Protein AF-A0A6V7JBA0-F1 (afdb_monomer)

Radius of gyration: 22.12 Å; Cα contacts (8 Å, |Δi|>4): 193; chains: 1; bounding box: 66×44×63 Å

Nearest PDB structures (foldseek):
  8j1p-assembly1_A  TM=8.370E-01  e=2.755E-11  Saccharomyces cerevisiae
  5hps-assembly1_A  TM=7.091E-01  e=3.839E-03  Homo sapiens
  8gh9-assembly1_C  TM=2.415E-01  e=4.220E+00  Homo sapiens
  8v60-assembly1_D  TM=2.510E-01  e=5.678E+00  Homo sapiens

Mean predicted aligned error: 8.57 Å

InterPro domains:
  IPR000569 HECT domain [PS50237] (106-218)
  IPR035983 HECT, E3 ligase catalytic domain [SSF56204] (74-218)
  IPR045322 E3 ubiquitin-protein ligase HECTD1/TRIP12-like [PTHR45670] (1-218)

Sequence (218 aa):
DPLALAAGALPSWCEELARSCPFLLPFETRRLYFSCTAFGASRSIVWLQTQRDAVLERQRAPGLSPRRDDSHEFRVGRLKHERVSVPRGDKLLDWAEQVMKIHAHRKSILEVEFVGEEGTGLGPTLEFFALVAAELQRKDLGLWLCDDEEIDDVTRTCASDEHVRPAGYYVTRNSGLFPAPLPQDSEECNRAVRYFWFLGVFLAKVLQDNRLVDLPLS

Organism: NCBI:txid1563983

Solvent-accessible surface area (backbone atoms only — not comparable to full-atom values): 13442 Å² total; per-residue (Å²): 112,67,64,45,46,27,67,64,69,59,64,70,66,59,57,52,42,56,70,76,42,48,87,82,45,57,68,68,57,51,50,52,50,46,55,21,56,74,63,39,46,73,52,17,49,50,49,51,51,51,54,50,53,54,52,55,58,69,71,52,67,94,88,72,77,86,78,91,78,70,93,77,72,86,71,80,73,80,79,54,75,46,78,46,76,42,64,83,63,95,57,39,59,63,51,48,53,53,50,44,74,73,46,49,88,48,86,47,41,81,33,32,28,48,63,95,52,101,51,72,50,67,64,44,28,51,48,51,50,43,51,49,43,49,58,71,32,29,48,92,68,55,47,49,59,75,86,76,69,82,78,71,92,77,82,86,80,72,85,85,53,98,81,67,77,62,92,76,48,49,67,82,56,98,80,36,50,43,73,35,94,58,61,83,96,33,72,65,37,56,52,30,52,53,53,52,51,49,48,50,51,50,51,53,36,36,55,71,63,72,51,87,67,81,65,62,69,101

Structure (mmCIF, N/CA/C/O backbone):
data_AF-A0A6V7JBA0-F1
#
_entry.id   AF-A0A6V7JBA0-F1
#
loop_
_atom_site.group_PDB
_atom_site.id
_atom_site.type_symbol
_atom_site.label_atom_id
_atom_site.label_alt_id
_atom_site.label_comp_id
_atom_site.label_asym_id
_atom_site.label_entity_id
_atom_site.label_seq_id
_atom_site.pdbx_PDB_ins_code
_atom_site.Cartn_x
_atom_site.Cartn_y
_atom_site.Cartn_z
_atom_site.occupancy
_atom_site.B_iso_or_equiv
_atom_site.auth_seq_id
_atom_site.auth_comp_id
_atom_site.auth_asym_id
_atom_site.auth_atom_id
_atom_site.pdbx_PDB_model_num
ATOM 1 N N . ASP A 1 1 ? 14.435 -10.518 -21.236 1.00 74.44 1 ASP A N 1
ATOM 2 C CA . ASP A 1 1 ? 14.904 -9.128 -21.128 1.00 74.44 1 ASP A CA 1
ATOM 3 C C . ASP A 1 1 ? 13.903 -8.323 -20.294 1.00 74.44 1 ASP A C 1
ATOM 5 O O . ASP A 1 1 ? 12.751 -8.212 -20.705 1.00 74.44 1 ASP A O 1
ATOM 9 N N . PRO A 1 2 ? 14.285 -7.836 -19.102 1.00 76.25 2 PRO A N 1
ATOM 10 C CA . PRO A 1 2 ? 13.408 -7.041 -18.245 1.00 76.25 2 PRO A CA 1
ATOM 11 C C . PRO A 1 2 ? 13.024 -5.662 -18.804 1.00 76.25 2 PRO A C 1
ATOM 13 O O . PRO A 1 2 ? 11.977 -5.133 -18.436 1.00 76.25 2 PRO A O 1
ATOM 16 N N . LEU A 1 3 ? 13.822 -5.083 -19.708 1.00 80.62 3 LEU A N 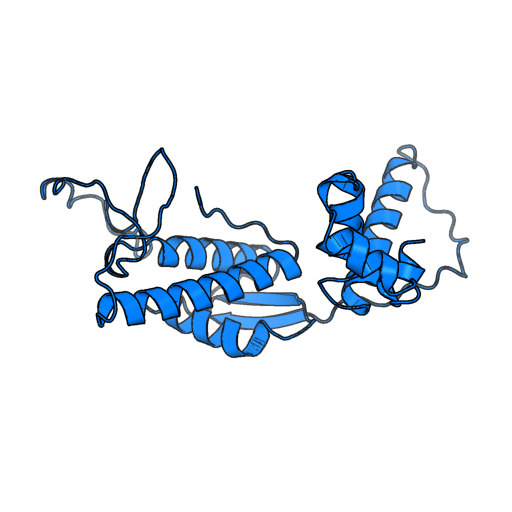1
ATOM 17 C CA . LEU A 1 3 ? 13.459 -3.825 -20.368 1.00 80.62 3 LEU A CA 1
ATOM 18 C C . LEU A 1 3 ? 12.327 -4.042 -21.373 1.00 80.62 3 LEU A C 1
ATOM 20 O O . LEU A 1 3 ? 11.367 -3.276 -21.375 1.00 80.62 3 LEU A O 1
ATOM 24 N N . ALA A 1 4 ? 12.379 -5.129 -22.149 1.00 83.94 4 ALA A N 1
ATOM 25 C CA . ALA A 1 4 ? 11.266 -5.542 -23.004 1.00 83.94 4 ALA A CA 1
ATOM 26 C C . ALA A 1 4 ? 9.973 -5.788 -22.200 1.00 83.94 4 ALA A C 1
ATOM 28 O O . ALA A 1 4 ? 8.892 -5.410 -22.648 1.00 83.94 4 ALA A O 1
ATOM 29 N N . LEU A 1 5 ? 10.082 -6.357 -20.991 1.00 82.12 5 LEU A N 1
ATOM 30 C CA . LEU A 1 5 ? 8.959 -6.498 -20.053 1.00 82.12 5 LEU A CA 1
ATOM 31 C C . LEU A 1 5 ? 8.397 -5.135 -19.620 1.00 82.12 5 LEU A C 1
ATOM 33 O O . LEU A 1 5 ? 7.199 -4.904 -19.749 1.00 82.12 5 LEU A O 1
ATOM 37 N N . ALA A 1 6 ? 9.255 -4.224 -19.150 1.00 82.88 6 ALA A N 1
ATOM 38 C CA . ALA A 1 6 ? 8.848 -2.888 -18.703 1.00 82.88 6 ALA A CA 1
ATOM 39 C C . ALA A 1 6 ? 8.270 -2.014 -19.832 1.00 82.88 6 ALA A C 1
ATOM 41 O O . ALA A 1 6 ? 7.458 -1.125 -19.574 1.00 82.88 6 ALA A O 1
ATOM 42 N N . ALA A 1 7 ? 8.678 -2.272 -21.076 1.00 84.06 7 ALA A N 1
ATOM 43 C CA . ALA A 1 7 ? 8.169 -1.615 -22.274 1.00 84.06 7 ALA A CA 1
ATOM 44 C C . ALA A 1 7 ? 6.868 -2.237 -22.817 1.00 84.06 7 ALA A C 1
ATOM 46 O O . ALA A 1 7 ? 6.321 -1.717 -23.786 1.00 84.06 7 ALA A O 1
ATOM 47 N N . GLY A 1 8 ? 6.381 -3.344 -22.241 1.00 83.19 8 GLY A N 1
ATOM 48 C CA . GLY A 1 8 ? 5.218 -4.065 -22.769 1.00 83.19 8 GLY A CA 1
ATOM 49 C C . GLY A 1 8 ? 5.461 -4.680 -24.152 1.00 83.19 8 GLY A C 1
ATOM 50 O O . GLY A 1 8 ? 4.524 -4.869 -24.916 1.00 83.19 8 GLY A O 1
ATOM 51 N N . ALA A 1 9 ? 6.718 -4.977 -24.493 1.00 87.88 9 ALA A N 1
ATOM 52 C CA . ALA A 1 9 ? 7.114 -5.492 -25.804 1.00 87.88 9 ALA A CA 1
ATOM 53 C C . ALA A 1 9 ? 6.967 -7.021 -25.932 1.00 87.88 9 ALA A C 1
ATOM 55 O O . ALA A 1 9 ? 7.349 -7.598 -26.951 1.00 87.88 9 ALA A O 1
ATOM 56 N N . LEU A 1 10 ? 6.456 -7.694 -24.896 1.00 86.81 10 LEU A N 1
ATOM 57 C CA . LEU A 1 10 ? 6.177 -9.124 -24.958 1.00 86.81 10 LEU A CA 1
ATOM 58 C C . LEU A 1 10 ? 4.852 -9.405 -25.681 1.00 86.81 10 LEU A C 1
ATOM 60 O O . LEU A 1 10 ? 3.914 -8.616 -25.577 1.00 86.81 10 LEU A O 1
ATOM 64 N N . PRO A 1 11 ? 4.733 -10.557 -26.360 1.00 90.56 11 PRO A N 1
ATOM 65 C CA . PRO A 1 11 ? 3.449 -11.025 -26.866 1.00 90.56 11 PRO A CA 1
ATOM 66 C C . PRO A 1 11 ? 2.403 -11.175 -25.748 1.00 90.56 11 PRO A C 1
ATOM 68 O O . PRO A 1 11 ? 2.731 -11.604 -24.640 1.00 90.56 11 PRO A O 1
ATOM 71 N N . SER A 1 12 ? 1.128 -10.922 -26.061 1.00 89.19 12 SER A N 1
ATOM 72 C CA . SER A 1 12 ? 0.014 -10.995 -25.097 1.00 89.19 12 SER A CA 1
ATOM 73 C C . SER A 1 12 ? -0.129 -12.361 -24.413 1.00 89.19 12 SER A C 1
ATOM 75 O O . SER A 1 12 ? -0.512 -12.430 -23.246 1.00 89.19 12 SER A O 1
ATOM 77 N N . TRP A 1 13 ? 0.254 -13.453 -25.089 1.00 92.31 13 TRP A N 1
ATOM 78 C CA . TRP A 1 13 ? 0.207 -14.798 -24.504 1.00 92.31 13 TRP A CA 1
ATOM 79 C C . TRP A 1 13 ? 1.077 -14.924 -23.245 1.00 92.31 13 TRP A C 1
ATOM 81 O O . TRP A 1 13 ? 0.779 -15.745 -22.380 1.00 92.31 13 TRP A O 1
ATOM 91 N N . CYS A 1 14 ? 2.141 -14.121 -23.103 1.00 89.94 14 CYS A N 1
ATOM 92 C CA . CYS A 1 14 ? 2.978 -14.137 -21.903 1.00 89.94 14 CYS A CA 1
ATOM 93 C C . CYS A 1 14 ? 2.201 -13.654 -20.670 1.00 89.94 14 CYS A C 1
ATOM 95 O O . CYS A 1 14 ? 2.334 -14.237 -19.593 1.00 89.94 14 CYS A O 1
ATOM 97 N N . GLU A 1 15 ? 1.375 -12.618 -20.829 1.00 89.44 15 GLU A N 1
ATOM 98 C CA . GLU A 1 15 ? 0.498 -12.115 -19.769 1.00 89.44 15 GLU A CA 1
ATOM 99 C C . GLU A 1 15 ? -0.600 -13.132 -19.440 1.00 89.44 15 GLU A C 1
ATOM 101 O O . GLU A 1 15 ? -0.846 -13.432 -18.269 1.00 89.44 15 GLU A O 1
ATOM 106 N N . GLU A 1 16 ? -1.215 -13.729 -20.463 1.00 93.12 16 GLU A N 1
ATOM 107 C CA . GLU A 1 16 ? -2.232 -14.768 -20.284 1.00 93.12 16 GLU A CA 1
ATOM 108 C C . GLU A 1 16 ? -1.686 -15.994 -19.548 1.00 93.12 16 GLU A C 1
ATOM 110 O O . GLU A 1 16 ? -2.355 -16.508 -18.649 1.00 93.12 16 GLU A O 1
ATOM 115 N N . LEU A 1 17 ? -0.466 -16.429 -19.878 1.00 92.56 17 LEU A N 1
ATOM 116 C CA . LEU A 1 17 ? 0.224 -17.524 -19.200 1.00 92.56 17 LEU A CA 1
ATOM 117 C C . LEU A 1 17 ? 0.504 -17.175 -17.734 1.00 92.56 17 LEU A C 1
ATOM 119 O O . LEU A 1 17 ? 0.208 -17.977 -16.849 1.00 92.56 17 LEU A O 1
ATOM 123 N N . ALA A 1 18 ? 1.038 -15.978 -17.468 1.00 91.75 18 ALA A N 1
ATOM 124 C CA . ALA A 1 18 ? 1.350 -15.530 -16.113 1.00 91.75 18 ALA A CA 1
ATOM 125 C C . ALA A 1 18 ? 0.097 -15.415 -15.228 1.00 91.75 18 ALA A C 1
ATOM 127 O O . ALA A 1 18 ? 0.163 -15.709 -14.033 1.00 91.75 18 ALA A O 1
ATOM 128 N N . ARG A 1 19 ? -1.042 -15.026 -15.816 1.00 91.19 19 ARG A N 1
ATOM 129 C CA . ARG A 1 19 ? -2.329 -14.891 -15.121 1.00 91.19 19 ARG A CA 1
ATOM 130 C C . ARG A 1 19 ? -3.056 -16.224 -14.938 1.00 91.19 19 ARG A C 1
ATOM 132 O O . ARG A 1 19 ? -3.594 -16.473 -13.865 1.00 91.19 19 ARG A O 1
ATOM 139 N N . SER A 1 20 ? -3.103 -17.059 -15.974 1.00 95.94 20 SER A N 1
ATOM 140 C CA . SER A 1 20 ? -3.926 -18.281 -15.990 1.00 95.94 20 SER A CA 1
ATOM 141 C C . SER A 1 20 ? -3.193 -19.485 -15.407 1.00 95.94 20 SER A C 1
ATOM 143 O O . SER A 1 20 ? -3.812 -20.351 -14.794 1.00 95.94 20 SER A O 1
ATOM 145 N N . CYS A 1 21 ? -1.869 -19.528 -15.564 1.00 94.81 21 CYS A N 1
ATOM 146 C CA . CYS A 1 21 ? -1.037 -20.654 -15.155 1.00 94.81 21 CYS A CA 1
ATOM 147 C C . CYS A 1 21 ? 0.164 -20.205 -14.298 1.00 94.81 21 CYS A C 1
ATOM 149 O O . CYS A 1 21 ? 1.303 -20.567 -14.607 1.00 94.81 21 CYS A O 1
ATOM 151 N N . PRO A 1 22 ? -0.038 -19.458 -13.191 1.00 93.25 22 PRO A N 1
ATOM 152 C CA . PRO A 1 22 ? 1.068 -18.974 -12.361 1.00 93.25 22 PRO A CA 1
ATOM 153 C C . PRO A 1 22 ? 1.904 -20.114 -11.756 1.00 93.25 22 PRO A C 1
ATOM 155 O O . PRO A 1 22 ? 3.070 -19.908 -11.437 1.00 93.25 22 PRO A O 1
ATOM 158 N N . PHE A 1 23 ? 1.336 -21.316 -11.618 1.00 94.69 23 PHE A N 1
ATOM 159 C CA . PHE A 1 23 ? 2.025 -22.510 -11.119 1.00 94.69 23 PHE A CA 1
ATOM 160 C C . PHE A 1 23 ? 3.121 -23.033 -12.063 1.00 94.69 23 PHE A C 1
ATOM 162 O O . PHE A 1 23 ? 4.019 -23.735 -11.610 1.00 94.69 23 PHE A O 1
ATOM 169 N N . LEU A 1 24 ? 3.079 -22.682 -13.354 1.00 95.94 24 LEU A N 1
ATOM 170 C CA . LEU A 1 24 ? 4.132 -23.030 -14.316 1.00 95.94 24 LEU A CA 1
ATOM 171 C C . LEU A 1 24 ? 5.366 -22.129 -14.185 1.00 95.94 24 LEU A C 1
ATOM 173 O O . LEU A 1 24 ? 6.420 -22.442 -14.734 1.00 95.94 24 LEU A O 1
ATOM 177 N N . LEU A 1 25 ? 5.238 -21.002 -13.480 1.00 94.56 25 LEU A N 1
ATOM 178 C CA . LEU A 1 25 ? 6.289 -20.008 -13.335 1.00 94.56 25 LEU A CA 1
ATOM 179 C C . LEU A 1 25 ? 6.875 -20.058 -11.916 1.00 94.56 25 LEU A C 1
ATOM 181 O O . LEU A 1 25 ? 6.139 -19.884 -10.936 1.00 94.56 25 LEU A O 1
ATOM 185 N N . PRO A 1 26 ? 8.205 -20.210 -11.773 1.00 96.12 26 PRO A N 1
ATOM 186 C CA . PRO A 1 26 ? 8.867 -20.064 -10.485 1.00 96.12 26 PRO A CA 1
ATOM 187 C C . PRO A 1 26 ? 8.509 -18.733 -9.817 1.00 96.12 26 PRO A C 1
ATOM 189 O O . PRO A 1 26 ? 8.254 -17.728 -10.488 1.00 96.12 26 PRO A O 1
ATOM 192 N N . PHE A 1 27 ? 8.523 -18.705 -8.483 1.00 93.81 27 PHE A N 1
ATOM 193 C CA . PHE A 1 27 ? 8.232 -17.491 -7.713 1.00 93.81 27 PHE A CA 1
ATOM 194 C C . PHE A 1 27 ? 9.069 -16.294 -8.178 1.00 93.81 27 PHE A C 1
ATOM 196 O O . PHE A 1 27 ? 8.530 -15.213 -8.390 1.00 93.81 27 PHE A O 1
ATOM 203 N N . GLU A 1 28 ? 10.360 -16.512 -8.428 1.00 93.94 28 GLU A N 1
ATOM 204 C CA . GLU A 1 28 ? 11.273 -15.474 -8.905 1.00 93.94 28 GLU A CA 1
ATOM 205 C C . GLU A 1 28 ? 10.848 -14.868 -10.246 1.00 93.94 28 GLU A C 1
ATOM 207 O O . GLU A 1 28 ? 10.894 -13.652 -10.424 1.00 93.94 28 GLU A O 1
ATOM 212 N N . THR A 1 29 ? 10.349 -15.693 -11.169 1.00 92.44 29 THR A N 1
ATOM 213 C CA . THR A 1 29 ? 9.829 -15.231 -12.460 1.00 92.44 29 THR A CA 1
ATOM 214 C C . THR A 1 29 ? 8.555 -14.413 -12.280 1.00 92.44 29 THR A C 1
ATOM 216 O O . THR A 1 29 ? 8.418 -13.354 -12.890 1.00 92.44 29 THR A O 1
ATOM 219 N N . ARG A 1 30 ? 7.641 -14.859 -11.409 1.00 93.06 30 ARG A N 1
ATOM 220 C CA . ARG A 1 30 ? 6.410 -14.116 -11.094 1.00 93.06 30 ARG A CA 1
ATOM 221 C C . ARG A 1 30 ? 6.711 -12.782 -10.416 1.00 93.06 30 ARG A C 1
ATOM 223 O O . ARG A 1 30 ? 6.112 -11.773 -10.775 1.00 93.06 30 ARG A O 1
ATOM 230 N N . ARG A 1 31 ? 7.674 -12.759 -9.491 1.00 91.50 31 ARG A N 1
ATOM 231 C CA . ARG A 1 31 ? 8.142 -11.543 -8.816 1.00 91.50 31 ARG A CA 1
ATOM 232 C C . ARG A 1 31 ? 8.770 -10.564 -9.805 1.00 91.50 31 ARG A C 1
ATOM 234 O O . ARG A 1 31 ? 8.398 -9.397 -9.806 1.00 91.50 31 ARG A O 1
ATOM 241 N N . LEU A 1 32 ? 9.660 -11.040 -10.680 1.00 91.25 32 LEU A N 1
ATOM 242 C CA . LEU A 1 32 ? 10.261 -10.227 -11.741 1.00 91.25 32 LEU A CA 1
ATOM 243 C C . LEU A 1 32 ? 9.192 -9.639 -12.671 1.00 91.25 32 LEU A C 1
ATOM 245 O O . LEU A 1 32 ? 9.223 -8.441 -12.951 1.00 91.25 32 LEU A O 1
ATOM 249 N N . TYR A 1 33 ? 8.246 -10.469 -13.123 1.00 91.44 33 TYR A N 1
ATOM 250 C CA . TYR A 1 33 ? 7.133 -10.031 -13.964 1.00 91.44 33 TYR A CA 1
ATOM 251 C C . TYR A 1 33 ? 6.328 -8.928 -13.272 1.00 91.44 33 TYR A C 1
ATOM 253 O O . TYR A 1 33 ? 6.161 -7.853 -13.840 1.00 91.44 33 TYR A O 1
ATOM 261 N N . PHE A 1 34 ? 5.917 -9.154 -12.021 1.00 90.88 34 PHE A N 1
ATOM 262 C CA . PHE A 1 34 ? 5.181 -8.182 -11.214 1.00 90.88 34 PHE A CA 1
ATOM 263 C C . PHE A 1 34 ? 5.937 -6.851 -11.070 1.00 90.88 34 PHE A C 1
ATOM 265 O O . PHE A 1 34 ? 5.375 -5.796 -11.353 1.00 90.88 34 PHE A O 1
ATOM 272 N N . SER A 1 35 ? 7.227 -6.873 -10.718 1.00 91.25 35 SER A N 1
ATOM 273 C CA . SER A 1 35 ? 8.042 -5.652 -10.597 1.00 91.25 35 SER A CA 1
ATOM 274 C C . SER A 1 35 ? 8.193 -4.888 -11.922 1.00 91.25 35 SER A C 1
ATOM 276 O O . SER A 1 35 ? 8.291 -3.656 -11.926 1.00 91.25 35 SER A O 1
ATOM 278 N N . CYS A 1 36 ? 8.186 -5.592 -13.058 1.00 90.62 36 CYS A N 1
ATOM 279 C CA . CYS A 1 36 ? 8.335 -4.978 -14.377 1.00 90.62 36 CYS A CA 1
ATOM 280 C C . CYS A 1 36 ? 7.022 -4.452 -14.977 1.00 90.62 36 CYS A C 1
ATOM 282 O O . CYS A 1 36 ? 7.085 -3.635 -15.888 1.00 90.62 36 CYS A O 1
ATOM 284 N N . THR A 1 37 ? 5.853 -4.884 -14.495 1.00 89.62 37 THR A N 1
ATOM 285 C CA . THR A 1 37 ? 4.563 -4.538 -15.127 1.00 89.62 37 THR A CA 1
ATOM 286 C C . THR A 1 37 ? 3.579 -3.833 -14.191 1.00 89.62 37 THR A C 1
ATOM 288 O O . THR A 1 37 ? 2.836 -2.960 -14.637 1.00 89.62 37 THR A O 1
ATOM 291 N N . ALA A 1 38 ? 3.594 -4.112 -12.882 1.00 89.62 38 ALA A N 1
ATOM 292 C CA . ALA A 1 38 ? 2.546 -3.652 -11.964 1.00 89.62 38 ALA A CA 1
ATOM 293 C C . ALA A 1 38 ? 2.585 -2.141 -11.666 1.00 89.62 38 ALA A C 1
ATOM 295 O O . ALA A 1 38 ? 1.558 -1.516 -11.388 1.00 89.62 38 ALA A O 1
ATOM 296 N N . PHE A 1 39 ? 3.768 -1.521 -11.705 1.00 89.88 39 PHE A N 1
ATOM 297 C CA . PHE A 1 39 ? 3.958 -0.162 -11.182 1.00 89.88 39 PHE A CA 1
ATOM 298 C C . PHE A 1 39 ? 4.164 0.917 -12.249 1.00 89.88 39 PHE A C 1
ATOM 300 O O . PHE A 1 39 ? 4.194 2.103 -11.906 1.00 89.88 39 PHE A O 1
ATOM 307 N N . GLY A 1 40 ? 4.182 0.537 -13.528 1.00 88.50 40 GLY A N 1
ATOM 308 C CA . GLY A 1 40 ? 4.391 1.420 -14.676 1.00 88.50 40 GLY A CA 1
ATOM 309 C C . GLY A 1 40 ? 5.865 1.578 -15.063 1.00 88.50 40 GLY A C 1
ATOM 310 O O . GLY A 1 40 ? 6.759 1.452 -14.226 1.00 88.50 40 GLY A O 1
ATOM 311 N N . ALA A 1 41 ? 6.104 1.909 -16.336 1.00 87.88 41 ALA A N 1
ATOM 312 C CA . ALA A 1 41 ? 7.425 1.857 -16.969 1.00 87.88 41 ALA A CA 1
ATOM 313 C C . ALA A 1 41 ? 8.523 2.609 -16.198 1.00 87.88 41 ALA A C 1
ATOM 315 O O . ALA A 1 41 ? 9.590 2.051 -15.958 1.00 87.88 41 ALA A O 1
ATOM 316 N N . SER A 1 42 ? 8.269 3.842 -15.740 1.00 88.62 42 SER A N 1
ATOM 317 C CA . SER A 1 42 ? 9.272 4.629 -15.003 1.00 88.62 42 SER A CA 1
ATOM 318 C C . SER A 1 42 ? 9.748 3.929 -13.728 1.00 88.62 42 SER A C 1
ATOM 320 O O . SER A 1 42 ? 10.943 3.909 -13.449 1.00 88.62 42 SER A O 1
ATOM 322 N N . ARG A 1 43 ? 8.830 3.322 -12.964 1.00 90.81 43 ARG A N 1
ATOM 323 C CA . ARG A 1 43 ? 9.181 2.594 -11.738 1.00 90.81 43 ARG A CA 1
ATOM 324 C C . ARG A 1 43 ? 9.914 1.302 -12.042 1.00 90.81 43 ARG A C 1
ATOM 326 O O . ARG A 1 43 ? 10.901 1.006 -11.380 1.00 90.81 43 ARG A O 1
ATOM 333 N N . SER A 1 44 ? 9.464 0.569 -13.052 1.00 90.56 44 SER A N 1
ATOM 334 C CA . SER A 1 44 ? 10.113 -0.665 -13.483 1.00 90.56 44 SER A CA 1
ATOM 335 C C . SER A 1 44 ? 11.542 -0.410 -13.956 1.00 90.56 44 SER A C 1
ATOM 337 O O . SER A 1 44 ? 12.446 -1.148 -13.578 1.00 90.56 44 SER A O 1
ATOM 339 N N . ILE A 1 45 ? 11.788 0.689 -14.673 1.00 89.56 45 ILE A N 1
ATOM 340 C CA . ILE A 1 45 ? 13.144 1.081 -15.070 1.00 89.56 45 ILE A CA 1
ATOM 341 C C . ILE A 1 45 ? 14.010 1.423 -13.849 1.00 89.56 45 ILE A C 1
ATOM 343 O O . ILE A 1 45 ? 15.117 0.902 -13.736 1.00 89.56 45 ILE A O 1
ATOM 347 N N . VAL A 1 46 ? 13.520 2.248 -12.915 1.00 90.19 46 VAL A N 1
ATOM 348 C CA . VAL A 1 46 ? 14.275 2.590 -11.691 1.00 90.19 46 VAL A CA 1
ATOM 349 C C . VAL A 1 46 ? 14.571 1.344 -10.849 1.00 90.19 46 VAL A C 1
ATOM 351 O O . VAL A 1 46 ? 15.667 1.201 -10.302 1.00 90.19 46 VAL A O 1
ATOM 354 N N . TRP A 1 47 ? 13.623 0.410 -10.769 1.00 89.56 47 TRP A N 1
ATOM 355 C CA . TRP A 1 47 ? 13.819 -0.869 -10.093 1.00 89.56 47 TRP A CA 1
ATOM 356 C C . TRP A 1 47 ? 14.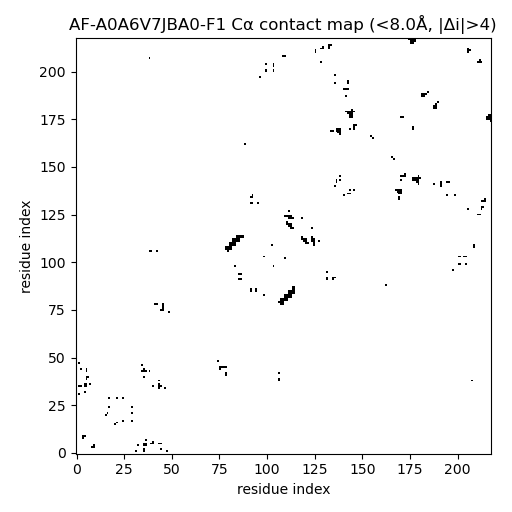925 -1.697 -10.762 1.00 89.56 47 TRP A C 1
ATOM 358 O O . TRP A 1 47 ? 15.828 -2.173 -10.074 1.00 89.56 47 TRP A O 1
ATOM 368 N N . LEU A 1 48 ? 14.922 -1.799 -12.096 1.00 88.75 48 LEU A N 1
ATOM 369 C CA . LEU A 1 48 ? 15.959 -2.507 -12.857 1.00 88.75 48 LEU A CA 1
ATOM 370 C C . LEU A 1 48 ? 17.345 -1.884 -12.699 1.00 88.75 48 LEU A C 1
ATOM 372 O O . LEU A 1 48 ? 18.321 -2.611 -12.521 1.00 88.75 48 LEU A O 1
ATOM 376 N N . GLN A 1 49 ? 17.430 -0.553 -12.715 1.00 87.69 49 GLN A N 1
ATOM 377 C CA . GLN A 1 49 ? 18.675 0.163 -12.437 1.00 87.69 49 GLN A CA 1
ATOM 378 C C . GLN A 1 49 ? 19.191 -0.151 -11.034 1.00 87.69 49 GLN A C 1
ATOM 380 O O . GLN A 1 49 ? 20.356 -0.484 -10.871 1.00 87.69 49 GLN A O 1
ATOM 385 N N . THR A 1 50 ? 18.308 -0.130 -10.033 1.00 88.31 50 THR A N 1
ATOM 386 C CA . THR A 1 50 ? 18.671 -0.419 -8.638 1.00 88.31 50 THR A CA 1
ATOM 387 C C . THR A 1 50 ? 19.168 -1.858 -8.466 1.00 88.31 50 THR A C 1
ATOM 389 O O . THR A 1 50 ? 20.141 -2.098 -7.754 1.00 88.31 50 THR A O 1
ATOM 392 N N . GLN A 1 51 ? 18.535 -2.829 -9.135 1.00 86.81 51 GLN A N 1
ATOM 393 C CA . GLN A 1 51 ? 18.990 -4.224 -9.136 1.00 86.81 51 GLN A CA 1
ATOM 394 C C . GLN A 1 51 ? 20.371 -4.370 -9.787 1.00 86.81 51 GLN A C 1
ATOM 396 O O . GLN A 1 51 ? 21.235 -5.054 -9.240 1.00 86.81 51 GLN A O 1
ATOM 401 N N . ARG A 1 52 ? 20.601 -3.707 -10.927 1.00 85.19 52 ARG A N 1
ATOM 402 C CA . ARG A 1 52 ? 21.899 -3.706 -11.615 1.00 85.19 52 ARG A CA 1
ATOM 403 C C . ARG A 1 52 ? 22.994 -3.073 -10.755 1.00 85.19 52 ARG A C 1
ATOM 405 O O . ARG A 1 52 ? 24.038 -3.697 -10.583 1.00 85.19 52 ARG A O 1
ATOM 412 N N . ASP A 1 53 ? 22.731 -1.901 -10.178 1.00 85.50 53 ASP A N 1
ATOM 413 C CA . ASP A 1 53 ? 23.651 -1.203 -9.271 1.00 85.50 53 ASP A CA 1
ATOM 414 C C . ASP A 1 53 ? 24.043 -2.122 -8.096 1.00 85.50 53 ASP A C 1
ATOM 416 O O . ASP A 1 53 ? 25.224 -2.274 -7.786 1.00 85.50 53 ASP A O 1
ATOM 420 N N . ALA A 1 54 ? 23.076 -2.831 -7.500 1.00 86.19 54 ALA A N 1
ATOM 421 C CA . ALA A 1 54 ? 23.332 -3.773 -6.409 1.00 86.19 54 ALA A CA 1
ATOM 422 C C . ALA A 1 54 ? 24.190 -4.984 -6.824 1.00 86.19 54 ALA A C 1
ATOM 424 O O . ALA A 1 54 ? 25.004 -5.463 -6.032 1.00 8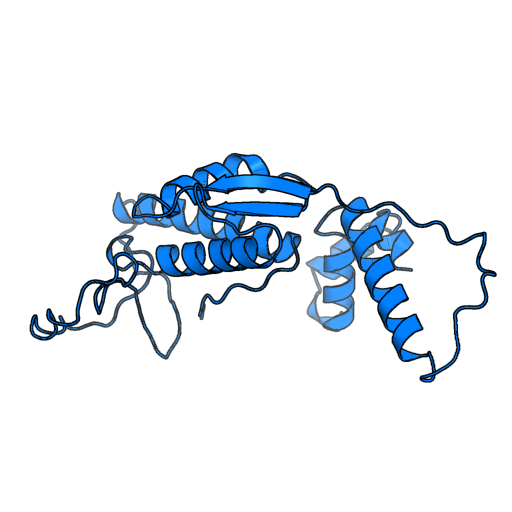6.19 54 ALA A O 1
ATOM 425 N N . VAL A 1 55 ? 24.026 -5.500 -8.047 1.00 86.00 55 VAL A N 1
ATOM 426 C CA . VAL A 1 55 ? 24.861 -6.594 -8.577 1.00 86.00 55 VAL A CA 1
ATOM 427 C C . VAL A 1 55 ? 26.290 -6.115 -8.829 1.00 86.00 55 VAL A C 1
ATOM 429 O O . VAL A 1 55 ? 27.232 -6.807 -8.444 1.00 86.00 55 VAL A O 1
ATOM 432 N N . LEU A 1 56 ? 26.453 -4.929 -9.420 1.00 83.75 56 LEU A N 1
ATOM 433 C CA . LEU A 1 56 ? 27.766 -4.336 -9.681 1.00 83.75 56 LEU A CA 1
ATOM 434 C C . LEU A 1 56 ? 28.527 -4.059 -8.381 1.00 83.75 56 LEU A C 1
ATOM 436 O O . LEU A 1 56 ? 29.708 -4.382 -8.296 1.00 83.75 56 LEU A O 1
ATOM 440 N N . GLU A 1 57 ? 27.859 -3.530 -7.352 1.00 81.62 57 GLU A N 1
ATOM 441 C CA . GLU A 1 57 ? 28.475 -3.329 -6.034 1.00 81.62 57 GLU A CA 1
ATOM 442 C C . GLU A 1 57 ? 28.925 -4.652 -5.397 1.00 81.62 57 GLU A C 1
ATOM 444 O O . GLU A 1 57 ? 30.024 -4.731 -4.858 1.00 81.62 57 GLU A O 1
ATOM 449 N N . ARG A 1 58 ? 28.136 -5.731 -5.513 1.00 80.44 58 ARG A N 1
ATOM 450 C CA . ARG A 1 58 ? 28.519 -7.059 -4.989 1.00 80.44 58 ARG A CA 1
ATOM 451 C C . ARG A 1 58 ? 29.706 -7.690 -5.716 1.00 80.44 58 ARG A C 1
ATOM 453 O O . ARG A 1 58 ? 30.400 -8.516 -5.132 1.00 80.44 58 ARG A O 1
ATOM 460 N N . GLN A 1 59 ? 29.911 -7.352 -6.986 1.00 75.94 59 GLN A N 1
ATOM 461 C CA . GLN A 1 59 ? 31.030 -7.851 -7.789 1.00 75.94 59 GLN A CA 1
ATOM 462 C C . GLN A 1 59 ? 32.321 -7.048 -7.572 1.00 75.94 59 GLN A C 1
ATOM 464 O O . GLN A 1 59 ? 33.389 -7.481 -8.008 1.00 75.94 59 GLN A O 1
ATOM 469 N N . ARG A 1 60 ? 32.257 -5.896 -6.891 1.00 71.00 60 ARG A N 1
ATOM 470 C CA . ARG A 1 60 ? 33.445 -5.108 -6.555 1.00 71.00 60 ARG A CA 1
ATOM 471 C C . ARG A 1 60 ? 34.175 -5.708 -5.354 1.00 71.00 60 ARG A C 1
ATOM 473 O O . ARG A 1 60 ? 33.594 -5.948 -4.301 1.00 71.00 60 ARG A O 1
ATOM 480 N N . ALA A 1 61 ? 35.486 -5.891 -5.502 1.00 60.91 61 ALA A N 1
ATOM 481 C CA . ALA A 1 61 ? 36.374 -6.146 -4.375 1.00 60.91 61 ALA A CA 1
ATOM 482 C C . ALA A 1 61 ? 36.527 -4.863 -3.525 1.00 60.91 61 ALA A C 1
ATOM 484 O O . ALA A 1 61 ? 36.607 -3.769 -4.098 1.00 60.91 61 ALA A O 1
ATOM 485 N N . PRO A 1 62 ? 36.612 -4.958 -2.185 1.00 60.59 62 PRO A N 1
ATOM 486 C CA . PRO A 1 62 ? 36.818 -3.784 -1.343 1.00 60.59 62 PRO A CA 1
ATOM 487 C C . PRO A 1 62 ? 38.166 -3.122 -1.681 1.00 60.59 62 PRO A C 1
ATOM 489 O O . PRO A 1 62 ? 39.202 -3.778 -1.622 1.00 60.59 62 PRO A O 1
ATOM 492 N N . GLY A 1 63 ? 38.163 -1.827 -2.022 1.00 62.12 63 GLY A N 1
ATOM 493 C CA . GLY A 1 63 ? 39.387 -1.015 -2.150 1.00 62.12 63 GLY A CA 1
ATOM 494 C C . GLY A 1 63 ? 39.766 -0.514 -3.551 1.00 62.12 63 GLY A C 1
ATOM 495 O O . GLY A 1 63 ? 40.758 0.200 -3.674 1.00 62.12 63 GLY A O 1
ATOM 496 N N . LEU A 1 64 ? 38.999 -0.815 -4.603 1.00 61.62 64 LEU A N 1
ATOM 497 C CA . LEU A 1 64 ? 39.223 -0.238 -5.939 1.00 61.62 64 LEU A CA 1
ATOM 498 C C . LEU A 1 64 ? 38.304 0.972 -6.166 1.00 61.62 64 LEU A C 1
ATOM 500 O O . LEU A 1 64 ? 37.081 0.841 -6.165 1.00 61.62 64 LEU A O 1
ATOM 504 N N . SER A 1 65 ? 38.893 2.159 -6.349 1.00 56.19 65 SER A N 1
ATOM 505 C CA . SER A 1 65 ? 38.152 3.386 -6.669 1.00 56.19 65 SER A CA 1
ATOM 506 C C . SER A 1 65 ? 37.583 3.342 -8.097 1.00 56.19 65 SER A C 1
ATOM 508 O O . SER A 1 65 ? 38.156 2.675 -8.967 1.00 56.19 65 SER A O 1
ATOM 510 N N . PRO A 1 66 ? 36.462 4.035 -8.380 1.00 58.84 66 PRO A N 1
ATOM 511 C CA . PRO A 1 66 ? 35.792 3.914 -9.668 1.00 58.84 66 PRO A CA 1
ATOM 512 C C . PRO A 1 66 ? 36.671 4.507 -10.773 1.00 58.84 66 PRO A C 1
ATOM 514 O O . PRO A 1 66 ? 36.919 5.716 -10.799 1.00 58.84 66 PRO A O 1
ATOM 517 N N . ARG A 1 67 ? 37.129 3.672 -11.714 1.00 52.94 67 ARG A N 1
ATOM 518 C CA . ARG A 1 67 ? 37.627 4.177 -12.997 1.00 52.94 67 ARG A CA 1
ATOM 519 C C . ARG A 1 67 ? 36.438 4.752 -13.762 1.00 52.94 67 ARG A C 1
ATOM 521 O O . ARG A 1 67 ? 35.402 4.119 -13.912 1.00 52.94 67 ARG A O 1
ATOM 528 N N . ARG A 1 68 ? 36.603 6.007 -14.159 1.00 53.38 68 ARG A N 1
ATOM 529 C CA . ARG A 1 68 ? 35.587 6.961 -14.609 1.00 53.38 68 ARG A CA 1
ATOM 530 C C . ARG A 1 68 ? 35.161 6.747 -16.071 1.00 53.38 68 ARG A C 1
ATOM 532 O O . ARG A 1 68 ? 34.977 7.730 -16.777 1.00 53.38 68 ARG A O 1
ATOM 539 N N . ASP A 1 69 ? 35.064 5.498 -16.525 1.00 47.69 69 ASP A N 1
ATOM 540 C CA . ASP A 1 69 ? 34.970 5.174 -17.956 1.00 47.69 69 ASP A CA 1
ATOM 541 C C . ASP A 1 69 ? 33.765 4.287 -18.306 1.00 47.69 69 ASP A C 1
ATOM 543 O O . ASP A 1 69 ? 33.905 3.220 -18.886 1.00 47.69 69 ASP A O 1
ATOM 547 N N . ASP A 1 70 ? 32.568 4.743 -17.933 1.00 52.81 70 ASP A N 1
ATOM 548 C CA . ASP A 1 70 ? 31.302 4.266 -18.511 1.00 52.81 70 ASP A CA 1
ATOM 549 C C . ASP A 1 70 ? 30.478 5.496 -18.928 1.00 52.81 70 ASP A C 1
ATOM 551 O O . ASP A 1 70 ? 29.454 5.862 -18.352 1.00 52.81 70 ASP A O 1
ATOM 555 N N . SER A 1 71 ? 30.997 6.221 -19.921 1.00 49.38 71 SER A N 1
ATOM 556 C CA . SER A 1 71 ? 30.421 7.467 -20.449 1.00 49.38 71 SER A CA 1
ATOM 557 C C . SER A 1 71 ? 29.143 7.265 -21.285 1.00 49.38 71 SER A C 1
ATOM 559 O O . SER A 1 71 ? 28.570 8.237 -21.777 1.00 49.38 71 SER A O 1
ATOM 561 N N . HIS A 1 72 ? 28.650 6.025 -21.401 1.00 48.72 72 HIS A N 1
ATOM 562 C CA . HIS A 1 72 ? 27.492 5.653 -22.222 1.00 48.72 72 HIS A CA 1
ATOM 563 C C . HIS A 1 72 ? 26.373 4.921 -21.464 1.00 48.72 72 HIS A C 1
ATOM 565 O O . HIS A 1 72 ? 25.481 4.351 -22.094 1.00 48.72 72 HIS A O 1
ATOM 571 N N . GLU A 1 73 ? 26.360 4.930 -20.128 1.00 55.97 73 GLU A N 1
ATOM 572 C CA . GLU A 1 73 ? 25.262 4.291 -19.401 1.00 55.97 73 GLU A CA 1
ATOM 573 C C . GLU A 1 73 ? 24.033 5.213 -19.333 1.00 55.97 73 GLU A C 1
ATOM 575 O O . GLU A 1 73 ? 23.982 6.192 -18.585 1.00 55.97 73 GLU A O 1
ATOM 580 N N . PHE A 1 74 ? 23.018 4.910 -20.149 1.00 56.47 74 PHE A N 1
ATOM 581 C CA . PHE A 1 74 ? 21.747 5.631 -20.144 1.00 56.47 74 PHE A CA 1
ATOM 582 C C . PHE A 1 74 ? 21.008 5.406 -18.818 1.00 56.47 74 PHE A C 1
ATOM 584 O O . PHE A 1 74 ? 20.305 4.412 -18.618 1.00 56.47 74 PHE A O 1
ATOM 591 N N . ARG A 1 75 ? 21.157 6.357 -17.892 1.00 65.31 75 ARG A N 1
ATOM 592 C CA . ARG A 1 75 ? 20.430 6.374 -16.624 1.00 65.31 75 ARG A CA 1
ATOM 593 C C . ARG A 1 75 ? 19.155 7.200 -16.767 1.00 65.31 75 ARG A C 1
ATOM 595 O O . ARG A 1 75 ? 19.184 8.426 -16.726 1.00 65.31 75 ARG A O 1
ATOM 602 N N . VAL A 1 76 ? 18.015 6.525 -16.887 1.00 67.12 76 VAL A N 1
ATOM 603 C CA . VAL A 1 76 ? 16.705 7.130 -16.604 1.00 67.12 76 VAL A CA 1
ATOM 604 C C . VAL A 1 76 ? 16.744 7.762 -15.209 1.00 67.12 76 VAL A C 1
ATOM 606 O O . VAL A 1 76 ? 17.302 7.173 -14.285 1.00 67.12 76 VAL A O 1
ATOM 609 N N . GLY A 1 77 ? 16.245 8.996 -15.096 1.00 77.31 77 GLY A N 1
ATOM 610 C CA . GLY A 1 77 ? 16.347 9.818 -13.889 1.00 77.31 77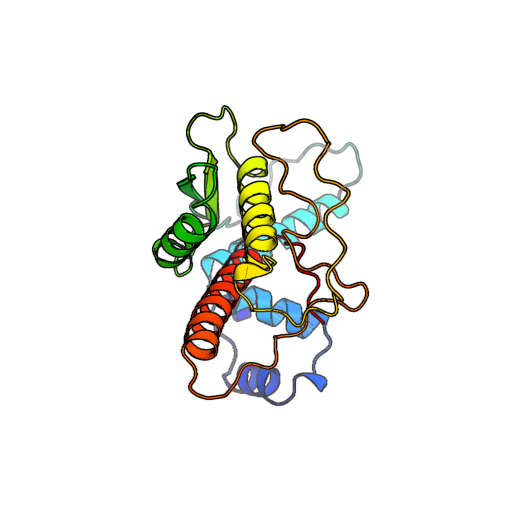 GLY A CA 1
ATOM 611 C C . GLY A 1 77 ? 15.661 9.224 -12.652 1.00 77.31 77 GLY A C 1
ATOM 612 O O . GLY A 1 77 ? 15.068 8.149 -12.679 1.00 77.31 77 GLY A O 1
ATOM 613 N N . ARG A 1 78 ? 15.729 9.952 -11.534 1.00 84.12 78 ARG A N 1
ATOM 614 C CA . ARG A 1 78 ? 15.088 9.539 -10.277 1.00 84.12 78 ARG A CA 1
ATOM 615 C C . ARG A 1 78 ? 13.568 9.692 -10.350 1.00 84.12 78 ARG A C 1
ATOM 617 O O . ARG A 1 78 ? 13.052 10.555 -11.057 1.00 84.12 78 ARG A O 1
ATOM 624 N N . LEU A 1 79 ? 12.859 8.891 -9.555 1.00 90.19 79 LEU A N 1
ATOM 625 C CA . LEU A 1 79 ? 11.424 9.072 -9.353 1.00 90.19 79 LEU A CA 1
ATOM 626 C C . LEU A 1 79 ? 11.153 10.418 -8.669 1.00 90.19 79 LEU A C 1
ATOM 628 O O . LEU A 1 79 ? 11.882 10.836 -7.765 1.00 90.19 79 LEU A O 1
ATOM 632 N N . LYS A 1 80 ? 10.086 11.093 -9.105 1.00 92.25 80 LYS A N 1
ATOM 633 C CA . LYS A 1 80 ? 9.586 12.300 -8.444 1.00 92.25 80 LYS A CA 1
ATOM 634 C C . LYS A 1 80 ? 9.090 11.927 -7.048 1.00 92.25 80 LYS A C 1
ATOM 636 O O . LYS A 1 80 ? 8.316 10.980 -6.911 1.00 92.25 80 LYS A O 1
ATOM 641 N N . HIS A 1 81 ? 9.499 12.701 -6.053 1.00 93.12 81 HIS A N 1
ATOM 642 C CA . HIS A 1 81 ? 8.967 12.613 -4.699 1.00 93.12 81 HIS A CA 1
ATOM 643 C C . HIS A 1 81 ? 7.864 13.661 -4.539 1.00 93.12 81 HIS A C 1
ATOM 645 O O . HIS A 1 81 ? 7.967 14.772 -5.069 1.00 93.12 81 HIS A O 1
ATOM 651 N N . GLU A 1 82 ? 6.781 13.290 -3.871 1.00 94.62 82 GLU A N 1
ATOM 652 C CA . GLU A 1 82 ? 5.695 14.192 -3.511 1.00 94.62 82 GLU A CA 1
ATOM 653 C C . GLU A 1 82 ? 5.550 14.212 -2.005 1.00 94.62 82 GLU A C 1
ATOM 655 O O . GLU A 1 82 ? 5.260 13.188 -1.389 1.00 94.62 82 GLU A O 1
ATOM 660 N N . ARG A 1 83 ? 5.771 15.397 -1.444 1.00 94.62 83 ARG A N 1
ATOM 661 C CA . ARG A 1 83 ? 5.772 15.619 -0.010 1.00 94.62 83 ARG A CA 1
ATOM 662 C C . ARG A 1 83 ? 4.403 16.084 0.458 1.00 94.62 83 ARG A C 1
ATOM 664 O O . ARG A 1 83 ? 3.795 16.942 -0.185 1.00 94.62 83 ARG A O 1
ATOM 671 N N . VAL A 1 84 ? 3.938 15.512 1.561 1.00 95.12 84 VAL A N 1
ATOM 672 C CA . VAL A 1 84 ? 2.661 15.843 2.193 1.00 95.12 84 VAL A CA 1
ATOM 673 C C . VAL A 1 84 ? 2.865 15.990 3.691 1.00 95.12 84 VAL A C 1
ATOM 675 O O . VAL A 1 84 ? 3.523 15.157 4.311 1.00 95.12 84 VAL A O 1
ATOM 678 N N . SER A 1 85 ? 2.265 17.032 4.261 1.00 94.81 85 SER A N 1
ATOM 679 C CA . SER A 1 85 ? 2.272 17.269 5.699 1.00 94.81 85 SER A CA 1
ATOM 680 C C . SER A 1 85 ? 1.003 16.721 6.341 1.00 94.81 85 SER A C 1
ATOM 682 O O . SER A 1 85 ? -0.102 17.015 5.879 1.00 94.81 85 SER A O 1
ATOM 684 N N . VAL A 1 86 ? 1.164 15.906 7.381 1.00 95.31 86 VAL A N 1
ATOM 685 C CA . VAL A 1 86 ? 0.073 15.231 8.093 1.00 95.31 86 VAL A CA 1
ATOM 686 C C . VAL A 1 86 ? 0.162 15.576 9.582 1.00 95.31 86 VAL A C 1
ATOM 688 O O . VAL A 1 86 ? 1.238 15.461 10.167 1.00 95.31 86 VAL A O 1
ATOM 691 N N . PRO A 1 87 ? -0.923 16.022 10.234 1.00 93.94 87 PRO A N 1
ATOM 692 C CA . PRO A 1 87 ? -0.910 16.229 11.677 1.00 93.94 87 PRO A CA 1
ATOM 693 C C . PRO A 1 87 ? -0.981 14.891 12.424 1.00 93.94 87 PRO A C 1
ATOM 695 O O . PRO A 1 87 ? -1.615 13.940 11.962 1.00 93.94 87 PRO A O 1
ATOM 698 N N . ARG A 1 88 ? -0.373 14.832 13.614 1.00 89.56 88 ARG A N 1
ATOM 699 C CA . ARG A 1 88 ? -0.605 13.731 14.560 1.00 89.56 88 ARG A CA 1
ATOM 700 C C . ARG A 1 88 ? -1.969 13.859 15.242 1.00 89.56 88 ARG A C 1
ATOM 702 O O . ARG A 1 88 ? -2.618 14.904 15.189 1.00 89.56 88 ARG A O 1
ATOM 709 N N . GLY A 1 89 ? -2.378 12.781 15.907 1.00 88.38 89 GLY A N 1
ATOM 710 C CA . GLY A 1 89 ? -3.541 12.745 16.792 1.00 88.38 89 GLY A CA 1
ATOM 711 C C . GLY A 1 89 ? -4.64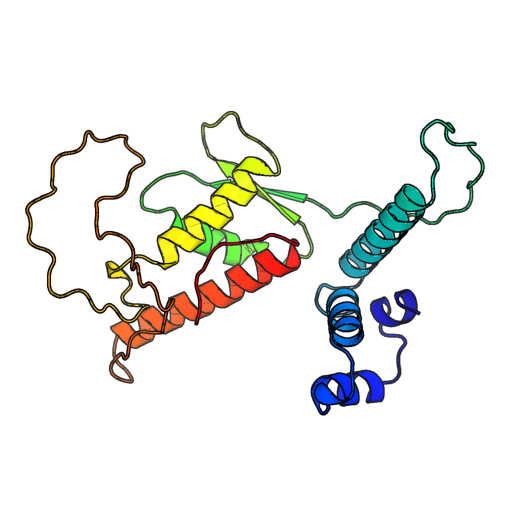9 11.812 16.313 1.00 88.38 89 GLY A C 1
ATOM 712 O O . GLY A 1 89 ? -4.469 10.992 15.415 1.00 88.38 89 GLY A O 1
ATOM 713 N N . ASP A 1 90 ? -5.828 11.957 16.915 1.00 87.81 90 ASP A N 1
ATOM 714 C CA . ASP A 1 90 ? -6.943 11.005 16.779 1.00 87.81 90 ASP A CA 1
ATOM 715 C C . ASP A 1 90 ? -7.542 10.910 15.374 1.00 87.81 90 ASP A C 1
ATOM 717 O O . ASP A 1 90 ? -8.187 9.922 15.034 1.00 87.81 90 ASP A O 1
ATOM 721 N N . LYS A 1 91 ? -7.308 11.931 14.545 1.00 93.00 91 LYS A N 1
ATOM 722 C CA . LYS A 1 91 ? -7.796 12.002 13.162 1.00 93.00 91 LYS A CA 1
ATOM 723 C C . LYS A 1 91 ? -6.787 11.476 12.142 1.00 93.00 91 LYS A C 1
ATOM 725 O O . LYS A 1 91 ? -6.953 11.720 10.949 1.00 93.00 91 LYS A O 1
ATOM 730 N N . LEU A 1 92 ? -5.723 10.797 12.580 1.00 95.00 92 LEU A N 1
ATOM 731 C CA . LEU A 1 92 ? -4.680 10.300 11.681 1.00 95.00 92 LEU A CA 1
ATOM 732 C C . LEU A 1 92 ? -5.253 9.410 10.570 1.00 95.00 92 LEU A C 1
ATOM 734 O O . LEU A 1 92 ? -4.850 9.545 9.416 1.00 95.00 92 LEU A O 1
ATOM 738 N N . LEU A 1 93 ? -6.211 8.541 10.902 1.00 95.81 93 LEU A N 1
ATOM 739 C CA . LEU A 1 93 ? -6.846 7.653 9.929 1.00 95.81 93 LEU A CA 1
ATOM 740 C C . LEU A 1 93 ? -7.625 8.438 8.860 1.00 95.81 93 LEU A C 1
ATOM 742 O O . LEU A 1 93 ? -7.444 8.186 7.670 1.00 95.81 93 LEU A O 1
ATOM 746 N N . ASP A 1 94 ? -8.396 9.455 9.262 1.00 96.12 94 ASP A N 1
ATOM 747 C CA . ASP A 1 94 ? -9.121 10.335 8.333 1.00 96.12 94 ASP A CA 1
ATOM 748 C C . ASP A 1 94 ? -8.155 11.062 7.386 1.00 96.12 94 ASP A C 1
ATOM 750 O O . ASP A 1 94 ? -8.388 11.165 6.178 1.00 96.12 94 ASP A O 1
ATOM 754 N N . TRP A 1 95 ? -7.036 11.555 7.926 1.00 97.19 95 TRP A N 1
ATOM 755 C CA . TRP A 1 95 ? -5.982 12.170 7.123 1.00 97.19 95 TRP A CA 1
ATOM 756 C C . TRP A 1 95 ? -5.365 11.175 6.148 1.00 97.19 95 TRP A C 1
ATOM 758 O O . TRP A 1 95 ? -5.174 11.509 4.978 1.00 97.19 95 TRP A O 1
ATOM 768 N N . ALA A 1 96 ? -5.091 9.950 6.591 1.00 97.50 96 ALA A N 1
ATOM 769 C CA . ALA A 1 96 ? -4.528 8.912 5.745 1.00 97.50 96 ALA A CA 1
ATOM 770 C C . ALA A 1 96 ? -5.451 8.554 4.573 1.00 97.50 96 ALA A C 1
ATOM 772 O O . ALA A 1 96 ? -4.967 8.414 3.446 1.00 97.50 96 ALA A O 1
ATOM 773 N N . GLU A 1 97 ? -6.767 8.496 4.791 1.00 97.25 97 GLU A N 1
ATOM 774 C CA . GLU A 1 97 ? -7.745 8.327 3.712 1.00 97.25 97 GLU A CA 1
ATOM 775 C C . GLU A 1 97 ? -7.654 9.453 2.676 1.00 97.25 97 GLU A C 1
ATOM 777 O O . GLU A 1 97 ? -7.595 9.183 1.472 1.00 97.25 97 GLU A O 1
ATOM 782 N N . GLN A 1 98 ? -7.575 10.714 3.117 1.00 97.00 98 GLN A N 1
ATOM 783 C CA . GLN A 1 98 ? -7.444 11.851 2.198 1.00 97.00 98 GLN A CA 1
ATOM 784 C C . GLN A 1 98 ? -6.117 11.832 1.434 1.00 97.00 98 GLN A C 1
ATOM 786 O O . GLN A 1 98 ? -6.097 12.051 0.219 1.00 97.00 98 GLN A O 1
ATOM 791 N N . VAL A 1 99 ? -5.010 11.521 2.115 1.00 97.12 99 VAL A N 1
ATOM 792 C CA . VAL A 1 99 ? -3.691 11.392 1.483 1.00 97.12 99 VAL A CA 1
ATOM 793 C C . VAL A 1 99 ? -3.725 10.305 0.411 1.00 97.12 99 VAL A C 1
ATOM 795 O O . VAL A 1 99 ? -3.319 10.553 -0.728 1.00 97.12 99 VAL A O 1
ATOM 798 N N . MET A 1 100 ? -4.265 9.123 0.719 1.00 97.19 100 MET A N 1
ATOM 799 C CA . MET A 1 100 ? -4.348 8.030 -0.252 1.00 97.19 100 MET A CA 1
ATOM 800 C C . MET A 1 100 ? -5.280 8.366 -1.415 1.00 97.19 100 MET A C 1
ATOM 802 O O . MET A 1 100 ? -4.923 8.120 -2.568 1.00 97.19 100 MET A O 1
ATOM 806 N N . LYS A 1 101 ? -6.416 9.023 -1.164 1.00 95.75 101 LYS A N 1
ATOM 807 C CA . LYS A 1 101 ? -7.330 9.482 -2.220 1.00 95.75 101 LYS A CA 1
ATOM 808 C C . LYS A 1 101 ? -6.628 10.368 -3.257 1.00 95.75 101 LYS A C 1
ATOM 810 O O . LYS A 1 101 ? -6.888 10.241 -4.454 1.00 95.75 101 LYS A O 1
ATOM 815 N N . ILE A 1 102 ? -5.712 11.235 -2.820 1.00 95.81 102 ILE A N 1
ATOM 816 C CA . ILE A 1 102 ? -5.001 12.180 -3.697 1.00 95.81 102 ILE A CA 1
ATOM 817 C C . ILE A 1 102 ? -3.737 11.565 -4.319 1.00 95.81 102 ILE A C 1
ATOM 819 O O . ILE A 1 102 ? -3.440 11.840 -5.486 1.00 95.81 102 ILE A O 1
ATOM 823 N N . HIS A 1 103 ? -2.984 10.751 -3.575 1.00 95.81 103 HIS A N 1
ATOM 824 C CA . HIS A 1 103 ? -1.629 10.340 -3.963 1.00 95.81 103 HIS A CA 1
ATOM 825 C C . HIS A 1 103 ? -1.486 8.864 -4.359 1.00 95.81 103 HIS A C 1
ATOM 827 O O . HIS A 1 103 ? -0.511 8.528 -5.032 1.00 95.81 103 HIS A O 1
ATOM 833 N N . ALA A 1 104 ? -2.429 7.975 -4.023 1.00 94.25 104 ALA A N 1
ATOM 834 C CA . ALA A 1 104 ? -2.261 6.536 -4.271 1.00 94.25 104 ALA A CA 1
ATOM 835 C C . ALA A 1 104 ? -2.189 6.172 -5.765 1.00 94.25 104 ALA A C 1
ATOM 837 O O . ALA A 1 104 ? -1.460 5.260 -6.155 1.00 94.25 104 ALA A O 1
ATOM 838 N N . HIS A 1 105 ? -2.897 6.911 -6.624 1.00 92.50 105 HIS A N 1
ATOM 839 C CA . HIS A 1 105 ? -2.871 6.691 -8.075 1.00 92.50 105 HIS A CA 1
ATOM 840 C C . HIS A 1 105 ? -1.603 7.244 -8.750 1.00 92.50 105 HIS A C 1
ATOM 842 O O . HIS A 1 105 ? -1.316 6.921 -9.907 1.00 92.50 105 HIS A O 1
ATOM 848 N N . ARG A 1 106 ? -0.832 8.089 -8.054 1.00 92.81 106 ARG A N 1
ATOM 849 C CA . ARG A 1 106 ? 0.317 8.785 -8.633 1.00 92.81 106 ARG A CA 1
ATOM 850 C C . ARG A 1 106 ? 1.546 7.889 -8.665 1.00 92.81 106 ARG A C 1
ATOM 852 O O . ARG A 1 106 ? 1.827 7.121 -7.745 1.00 92.81 106 ARG A O 1
ATOM 859 N N . LYS A 1 107 ? 2.333 8.022 -9.738 1.00 90.75 107 LYS A N 1
ATOM 860 C CA . LYS A 1 107 ? 3.571 7.249 -9.909 1.00 90.75 107 LYS A CA 1
ATOM 861 C C . LYS A 1 107 ? 4.785 7.817 -9.151 1.00 90.75 107 LYS A C 1
ATOM 863 O O . LYS A 1 107 ? 5.871 7.251 -9.221 1.00 90.75 107 LYS A O 1
ATOM 868 N N . SER A 1 108 ? 4.597 8.917 -8.426 1.00 93.12 108 SER A N 1
ATOM 869 C CA . SER A 1 108 ? 5.571 9.530 -7.519 1.00 93.12 108 SER A CA 1
ATOM 870 C C . SER A 1 108 ? 5.696 8.757 -6.208 1.00 93.12 108 SER A C 1
ATOM 872 O O . SER A 1 108 ? 4.736 8.120 -5.757 1.00 93.12 108 SER A O 1
ATOM 874 N N . ILE A 1 109 ? 6.878 8.826 -5.597 1.00 93.62 109 ILE A N 1
ATOM 875 C CA . ILE A 1 109 ? 7.122 8.326 -4.240 1.00 93.62 109 ILE A CA 1
ATOM 876 C C . ILE A 1 109 ? 6.456 9.293 -3.263 1.00 93.62 109 ILE A C 1
ATOM 878 O O . ILE A 1 109 ? 6.675 10.501 -3.364 1.00 93.62 109 ILE A O 1
ATOM 882 N N . LEU A 1 110 ? 5.635 8.774 -2.351 1.00 95.62 110 LEU A N 1
ATOM 883 C CA . LEU A 1 110 ? 5.046 9.580 -1.287 1.00 95.62 110 LEU A CA 1
ATOM 884 C C . LEU A 1 110 ? 6.081 9.789 -0.174 1.00 95.62 110 LEU A C 1
ATOM 886 O O . LEU A 1 110 ? 6.674 8.826 0.313 1.00 95.62 110 LEU A O 1
ATOM 890 N N . GLU A 1 111 ? 6.276 11.041 0.225 1.00 95.50 111 GLU A N 1
ATOM 891 C CA . GLU A 1 111 ? 7.039 11.421 1.411 1.00 95.50 111 GLU A CA 1
ATOM 892 C C . GLU A 1 111 ? 6.113 12.135 2.387 1.00 95.50 111 GLU A C 1
ATOM 894 O O . GLU A 1 111 ? 5.419 13.084 2.019 1.00 95.50 111 GLU A O 1
ATOM 899 N N . VAL A 1 112 ? 6.102 11.679 3.632 1.00 95.25 112 VAL A N 1
ATOM 900 C CA . VAL A 1 112 ? 5.284 12.270 4.687 1.00 95.25 112 VAL A CA 1
ATOM 901 C C . VAL A 1 112 ? 6.180 13.023 5.656 1.00 95.25 112 VAL A C 1
ATOM 903 O O . VAL A 1 112 ? 7.267 12.566 6.005 1.00 95.25 112 VAL A O 1
ATOM 906 N N . GLU A 1 113 ? 5.709 14.189 6.075 1.00 95.06 113 GLU A N 1
ATOM 907 C CA . GLU A 1 113 ? 6.240 14.947 7.200 1.00 95.06 113 GLU A CA 1
ATOM 908 C C . GLU A 1 113 ? 5.130 15.160 8.229 1.00 95.06 113 GLU A C 1
ATOM 910 O O . GLU A 1 113 ? 3.972 15.379 7.861 1.00 95.06 113 GLU A O 1
ATOM 915 N N . PHE A 1 114 ? 5.473 15.115 9.513 1.00 95.06 114 PHE A N 1
ATOM 916 C CA . PHE A 1 114 ? 4.517 15.438 10.563 1.00 95.06 114 PHE A CA 1
ATOM 917 C C . PHE A 1 114 ? 4.523 16.940 10.836 1.00 95.06 114 PHE A C 1
ATOM 919 O O . PHE A 1 114 ? 5.578 17.569 10.942 1.00 95.06 114 PHE A O 1
ATOM 926 N N . VAL A 1 115 ? 3.330 17.534 10.907 1.00 93.75 115 VAL A N 1
ATOM 927 C CA . VAL A 1 115 ? 3.176 18.972 11.172 1.00 93.75 115 VAL A CA 1
ATOM 928 C C . VAL A 1 115 ? 3.812 19.306 12.522 1.00 93.75 115 VAL A C 1
ATOM 930 O O . VAL A 1 115 ? 3.413 18.755 13.543 1.00 93.75 115 VAL A O 1
ATOM 933 N N . GLY A 1 116 ? 4.756 20.249 12.528 1.00 90.44 116 GLY A N 1
ATOM 934 C CA . GLY A 1 116 ? 5.406 20.723 13.753 1.00 90.44 116 GLY A CA 1
ATOM 935 C C . GLY A 1 116 ? 6.591 19.879 14.229 1.00 90.44 116 GLY A C 1
ATOM 936 O O . GLY A 1 116 ? 7.121 20.173 15.296 1.00 90.44 116 GLY A O 1
ATOM 937 N N . GLU A 1 117 ? 7.037 18.882 13.456 1.00 89.88 117 GLU A N 1
ATOM 938 C CA . GLU A 1 117 ? 8.184 18.039 13.812 1.00 89.88 117 GLU A CA 1
ATOM 939 C C . GLU A 1 117 ? 9.401 18.289 12.921 1.00 89.88 117 GLU A C 1
ATOM 941 O O . GLU A 1 117 ? 9.304 18.428 11.699 1.00 89.88 117 GLU A O 1
ATOM 946 N N . GLU A 1 118 ? 10.583 18.285 13.536 1.00 80.88 118 GLU A N 1
ATOM 947 C CA . GLU A 1 118 ? 11.864 18.351 12.834 1.00 80.88 118 GLU A CA 1
ATOM 948 C C . GLU A 1 118 ? 12.243 16.954 12.315 1.00 80.88 118 GLU A C 1
ATOM 950 O O . GLU A 1 118 ? 13.148 16.287 12.809 1.00 80.88 118 GLU A O 1
ATOM 955 N N . GLY A 1 119 ? 11.505 16.477 11.314 1.00 80.12 119 GLY A N 1
ATOM 956 C CA . GLY A 1 119 ? 11.720 15.169 10.703 1.00 80.12 119 GLY A CA 1
ATOM 957 C C . GLY A 1 119 ? 11.307 15.172 9.239 1.00 80.12 119 GLY A C 1
ATOM 958 O O . GLY A 1 119 ? 10.183 15.528 8.900 1.00 80.12 119 GLY A O 1
ATOM 959 N N . THR A 1 120 ? 12.212 14.768 8.342 1.00 80.31 120 THR A N 1
ATOM 960 C CA . THR A 1 120 ? 11.928 14.726 6.898 1.00 80.31 120 THR A CA 1
ATOM 961 C C . THR A 1 120 ? 12.468 13.449 6.259 1.00 80.31 120 THR A C 1
ATOM 963 O O . THR A 1 120 ? 13.439 12.860 6.738 1.00 80.31 120 THR A O 1
ATOM 966 N N . GLY A 1 121 ? 11.843 13.017 5.163 1.00 84.94 121 GLY A N 1
ATOM 967 C CA . GLY A 1 121 ? 12.302 11.881 4.366 1.00 84.94 121 GLY A CA 1
ATOM 968 C C . GLY A 1 121 ? 11.756 10.531 4.837 1.00 84.94 121 GLY A C 1
ATOM 969 O O . GLY A 1 121 ? 10.571 10.382 5.139 1.00 84.94 121 GLY A O 1
ATOM 970 N N . LEU A 1 122 ? 12.615 9.508 4.832 1.00 89.38 122 LEU A N 1
ATOM 971 C CA . LEU A 1 122 ? 12.194 8.109 4.938 1.00 89.38 122 LEU A CA 1
ATOM 972 C C . LEU A 1 122 ? 11.609 7.732 6.307 1.00 89.38 122 LEU A C 1
ATOM 974 O O . LEU A 1 122 ? 10.606 7.027 6.346 1.00 89.38 122 LEU A O 1
ATOM 978 N N . GLY A 1 123 ? 12.229 8.174 7.403 1.00 92.94 123 GLY A N 1
ATOM 979 C CA . GLY A 1 123 ? 11.831 7.796 8.766 1.00 92.94 123 GLY A CA 1
ATOM 980 C C . GLY A 1 123 ? 10.372 8.151 9.079 1.00 92.94 123 GLY A C 1
ATOM 981 O O . GLY A 1 123 ? 9.578 7.233 9.282 1.00 92.94 123 GLY A O 1
ATOM 982 N N . PRO A 1 124 ? 9.986 9.440 9.002 1.00 94.25 124 PRO A N 1
ATOM 983 C CA . PRO A 1 124 ? 8.602 9.866 9.232 1.00 94.25 124 PRO A CA 1
ATOM 984 C C . PRO A 1 124 ? 7.600 9.218 8.268 1.00 94.25 124 PRO A C 1
ATOM 986 O O . PRO A 1 124 ? 6.469 8.922 8.635 1.00 94.25 124 PRO A O 1
ATOM 989 N N . THR A 1 125 ? 8.021 8.930 7.033 1.00 95.25 125 THR A N 1
ATOM 990 C CA . THR A 1 125 ? 7.178 8.226 6.057 1.00 95.25 125 THR A CA 1
ATOM 991 C C . THR A 1 125 ? 6.896 6.780 6.474 1.00 95.25 125 THR A C 1
ATOM 993 O O . THR A 1 125 ? 5.760 6.321 6.369 1.00 95.25 125 THR A O 1
ATOM 996 N N . LEU A 1 126 ? 7.913 6.045 6.937 1.00 94.75 126 LEU A N 1
ATOM 997 C CA . LEU A 1 126 ? 7.736 4.682 7.448 1.00 94.75 126 LEU A CA 1
ATOM 998 C C . LEU A 1 126 ? 6.880 4.673 8.714 1.00 94.75 126 LEU A C 1
ATOM 1000 O O . LEU A 1 126 ? 6.013 3.815 8.855 1.00 94.75 126 LEU A O 1
ATOM 1004 N N . GLU A 1 127 ? 7.090 5.651 9.590 1.00 94.12 127 GLU A N 1
ATOM 1005 C CA . GLU A 1 127 ? 6.276 5.835 10.784 1.00 94.12 127 GLU A CA 1
ATOM 1006 C C . GLU A 1 127 ? 4.809 6.094 10.427 1.00 94.12 127 GLU A C 1
ATOM 1008 O O . GLU A 1 127 ? 3.932 5.430 10.966 1.00 94.12 127 GLU A O 1
ATOM 1013 N N . PHE A 1 128 ? 4.525 6.974 9.463 1.00 95.44 128 PHE A N 1
ATOM 1014 C CA . PHE A 1 128 ? 3.165 7.197 8.975 1.00 95.44 128 PHE A CA 1
ATOM 1015 C C . PHE A 1 128 ? 2.501 5.895 8.508 1.00 95.44 128 PHE A C 1
ATOM 1017 O O . PHE A 1 128 ? 1.385 5.597 8.928 1.00 95.44 128 PHE A O 1
ATOM 1024 N N . PHE A 1 129 ? 3.181 5.083 7.691 1.00 96.44 129 PHE A N 1
ATOM 1025 C CA . PHE A 1 129 ? 2.636 3.790 7.267 1.00 96.44 129 PHE A CA 1
ATOM 1026 C C . PHE A 1 129 ? 2.389 2.849 8.458 1.00 96.44 129 PHE A C 1
ATOM 1028 O O . PHE A 1 129 ? 1.339 2.210 8.519 1.00 96.44 129 PHE A O 1
ATOM 1035 N N . ALA A 1 130 ? 3.308 2.786 9.422 1.00 95.25 130 ALA A N 1
ATOM 1036 C CA . ALA A 1 130 ? 3.142 1.965 10.619 1.00 95.25 130 ALA A CA 1
ATOM 1037 C C . ALA A 1 130 ? 1.948 2.423 11.475 1.00 95.25 130 ALA A C 1
ATOM 1039 O O . ALA A 1 130 ? 1.136 1.599 11.889 1.00 95.25 130 ALA A O 1
ATOM 1040 N N . LEU A 1 131 ? 1.793 3.732 11.685 1.00 95.06 131 LEU A N 1
ATOM 1041 C CA . LEU A 1 131 ? 0.685 4.289 12.456 1.00 95.06 131 LEU A CA 1
ATOM 1042 C C . LEU A 1 131 ? -0.663 4.055 11.771 1.00 95.06 131 LEU A C 1
ATOM 1044 O O . LEU A 1 131 ? -1.625 3.699 12.440 1.00 95.06 131 LEU A O 1
ATOM 1048 N N . VAL A 1 132 ? -0.748 4.194 10.444 1.00 96.75 132 VAL A N 1
ATOM 1049 C CA . VAL A 1 132 ? -1.988 3.896 9.708 1.00 96.75 132 VAL A CA 1
ATOM 1050 C C . VAL A 1 132 ? -2.350 2.414 9.814 1.00 96.75 132 VAL A C 1
ATOM 1052 O O . VAL A 1 132 ? -3.519 2.086 10.003 1.00 96.75 132 VAL A O 1
ATOM 1055 N N . ALA A 1 133 ? -1.368 1.511 9.749 1.00 96.00 133 ALA A N 1
ATOM 1056 C CA . ALA A 1 133 ? -1.615 0.086 9.958 1.00 96.00 133 ALA A CA 1
ATOM 1057 C C . ALA A 1 133 ? -2.039 -0.248 11.393 1.00 96.00 133 ALA A C 1
ATOM 1059 O O . ALA A 1 133 ? -2.870 -1.135 11.580 1.00 96.00 133 ALA A O 1
ATOM 1060 N N . ALA A 1 134 ? -1.521 0.464 12.396 1.00 94.12 134 ALA A N 1
ATOM 1061 C CA . ALA A 1 134 ? -1.995 0.346 13.771 1.00 94.12 13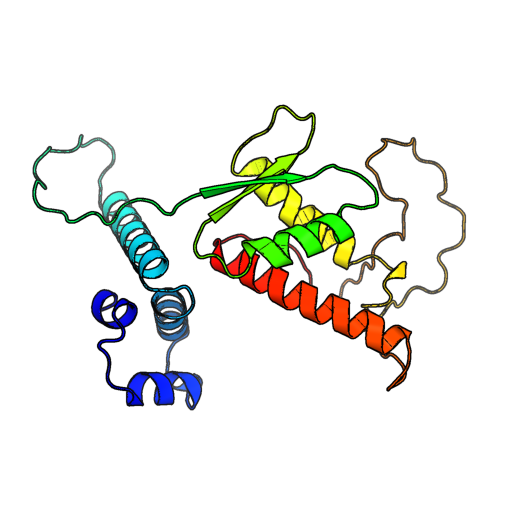4 ALA A CA 1
ATOM 1062 C C . ALA A 1 134 ? -3.432 0.877 13.916 1.00 94.12 134 ALA A C 1
ATOM 1064 O O . ALA A 1 134 ? -4.294 0.177 14.437 1.00 94.12 134 ALA A O 1
ATOM 1065 N N . GLU A 1 135 ? -3.738 2.064 13.385 1.00 95.19 135 GLU A N 1
ATOM 1066 C CA . GLU A 1 135 ? -5.088 2.649 13.422 1.00 95.19 135 GLU A CA 1
ATOM 1067 C C . GLU A 1 135 ? -6.125 1.763 12.711 1.00 95.19 135 GLU A C 1
ATOM 1069 O O . GLU A 1 135 ? -7.247 1.626 13.190 1.00 95.19 135 GLU A O 1
ATOM 1074 N N . LEU A 1 136 ? -5.746 1.072 11.631 1.00 96.25 136 LEU A N 1
ATOM 1075 C CA . LEU A 1 136 ? -6.600 0.077 10.971 1.00 96.25 136 LEU A CA 1
ATOM 1076 C C . LEU A 1 136 ? -6.891 -1.155 11.839 1.00 96.25 136 LEU A C 1
ATOM 1078 O O . LEU A 1 136 ? -7.829 -1.886 11.540 1.00 96.25 136 LEU A O 1
ATOM 1082 N N . GLN A 1 137 ? -6.135 -1.395 12.911 1.00 95.06 137 GLN A N 1
ATOM 1083 C CA . GLN A 1 137 ? -6.356 -2.478 13.876 1.00 95.06 137 GLN A CA 1
ATOM 1084 C C . GLN A 1 137 ? -7.213 -2.051 15.072 1.00 95.06 137 GLN A C 1
ATOM 1086 O O . GLN A 1 137 ? -7.373 -2.826 16.011 1.00 95.06 137 GLN A O 1
ATOM 1091 N N . ARG A 1 138 ? -7.772 -0.839 15.084 1.00 94.00 138 ARG A N 1
ATOM 1092 C CA . ARG A 1 138 ? -8.635 -0.382 16.178 1.00 94.00 138 ARG A CA 1
ATOM 1093 C C . ARG A 1 138 ? -9.886 -1.243 16.342 1.00 94.00 138 ARG A C 1
ATOM 1095 O O . ARG A 1 138 ? -10.558 -1.579 15.366 1.00 94.00 138 ARG A O 1
ATOM 1102 N N . LYS A 1 139 ? -10.236 -1.545 17.597 1.00 92.88 139 LYS A N 1
ATOM 1103 C CA . LYS A 1 139 ? -11.420 -2.360 17.924 1.00 92.88 139 LYS A CA 1
ATOM 1104 C C . LYS A 1 139 ? -12.734 -1.686 17.535 1.00 92.88 139 LYS A C 1
ATOM 1106 O O . LYS A 1 139 ? -13.646 -2.354 17.057 1.00 92.88 139 LYS A O 1
ATOM 1111 N N . ASP A 1 140 ? -12.827 -0.369 17.708 1.00 93.19 140 ASP A N 1
ATOM 1112 C CA . ASP A 1 140 ? -14.053 0.405 17.468 1.00 93.19 140 ASP A CA 1
ATOM 1113 C C . ASP A 1 140 ? -14.459 0.479 15.985 1.00 93.19 140 ASP A C 1
ATOM 1115 O O . ASP A 1 140 ? -15.634 0.698 15.667 1.00 93.19 140 ASP A O 1
ATOM 1119 N N . LEU A 1 141 ? -13.517 0.226 15.070 1.00 95.00 141 LEU A N 1
ATOM 1120 C CA . LEU A 1 141 ? -13.807 0.097 13.644 1.00 95.00 141 LEU A CA 1
ATOM 1121 C C . LEU A 1 141 ? -14.628 -1.166 13.338 1.00 95.00 141 LEU A C 1
ATOM 1123 O O . LEU A 1 141 ? -15.408 -1.164 12.384 1.00 95.00 141 LEU A O 1
ATOM 1127 N N . GLY A 1 142 ? -14.493 -2.218 14.156 1.00 94.19 142 GLY A N 1
ATOM 1128 C CA . GLY A 1 142 ? -15.201 -3.489 13.983 1.00 94.19 142 GLY A CA 1
ATOM 1129 C C . GLY A 1 142 ? -14.769 -4.274 12.741 1.00 94.19 142 GLY A C 1
ATOM 1130 O O . GLY A 1 142 ? -15.560 -5.037 12.196 1.00 94.19 142 GLY A O 1
ATOM 1131 N N . LEU A 1 143 ? -13.540 -4.059 12.254 1.00 95.94 143 LEU A N 1
ATOM 1132 C CA . LEU A 1 143 ? -13.038 -4.701 11.029 1.00 95.94 143 LEU A CA 1
ATOM 1133 C C . LEU A 1 143 ? -12.626 -6.151 11.247 1.00 95.94 143 LEU A C 1
ATOM 1135 O O . LEU A 1 143 ? -12.732 -6.966 10.333 1.00 95.94 143 LEU A O 1
ATOM 1139 N N . TRP A 1 144 ? -12.131 -6.458 12.441 1.00 95.56 144 TRP A N 1
ATOM 1140 C CA . TRP A 1 144 ? -11.467 -7.718 12.735 1.00 95.56 144 TRP A CA 1
ATOM 1141 C C . TRP A 1 144 ? -12.249 -8.513 13.769 1.00 95.56 144 TRP A C 1
ATOM 1143 O O . TRP A 1 144 ? -12.868 -7.951 14.671 1.00 95.56 144 TRP A O 1
ATOM 1153 N N . LEU A 1 145 ? -12.212 -9.832 13.631 1.00 93.00 145 LEU A N 1
ATOM 1154 C CA . LEU A 1 145 ? -12.721 -10.761 14.619 1.00 93.00 145 LEU A CA 1
ATOM 1155 C C . LEU A 1 145 ? -11.921 -10.579 15.915 1.00 93.00 145 LEU A C 1
ATOM 1157 O O . LEU A 1 145 ? -10.699 -10.713 15.901 1.00 93.00 145 LEU A O 1
ATOM 1161 N N . CYS A 1 146 ? -12.621 -10.286 17.007 1.00 86.88 146 CYS A N 1
ATOM 1162 C CA . CYS A 1 146 ? -12.071 -10.124 18.350 1.00 86.88 146 CYS A CA 1
ATOM 1163 C C . CYS A 1 146 ? -12.534 -11.297 19.218 1.00 86.88 146 CYS A C 1
ATOM 1165 O O . CYS A 1 146 ? -13.733 -11.560 19.270 1.00 86.88 146 CYS A O 1
ATOM 1167 N N . ASP A 1 147 ? -11.601 -11.969 19.896 1.00 76.88 147 ASP A N 1
ATOM 1168 C CA . ASP A 1 147 ? -11.912 -13.070 20.829 1.00 76.88 147 ASP A CA 1
ATOM 1169 C C . ASP A 1 147 ? -12.099 -12.605 22.271 1.00 76.88 147 ASP A C 1
ATOM 1171 O O . ASP A 1 147 ? -12.370 -13.426 23.142 1.00 76.88 147 ASP A O 1
ATOM 1175 N N . ASP A 1 148 ? -11.887 -11.318 22.536 1.00 65.38 148 ASP A N 1
ATOM 1176 C CA . ASP A 1 148 ? -11.799 -10.825 23.901 1.00 65.38 148 ASP A CA 1
ATOM 1177 C C . ASP A 1 148 ? -13.155 -10.976 24.606 1.00 65.38 148 ASP A C 1
ATOM 1179 O O . ASP A 1 148 ? -14.089 -10.209 24.364 1.00 65.38 148 ASP A O 1
ATOM 1183 N N . GLU A 1 149 ? -13.238 -11.955 25.511 1.00 56.06 149 GLU A N 1
ATOM 1184 C CA . GLU A 1 149 ? -14.060 -11.835 26.712 1.00 56.06 149 GLU A CA 1
ATOM 1185 C C . GLU A 1 149 ? -13.604 -10.550 27.411 1.00 56.06 149 GLU A C 1
ATOM 1187 O O . GLU A 1 149 ? -12.401 -10.344 27.576 1.00 56.06 149 GLU A O 1
ATOM 1192 N N . GLU A 1 150 ? -14.540 -9.652 27.720 1.00 52.56 150 GLU A N 1
ATOM 1193 C CA . GLU A 1 150 ? -14.290 -8.330 28.301 1.00 52.56 150 GLU A CA 1
ATOM 1194 C C . GLU A 1 150 ? -13.170 -8.386 29.356 1.00 52.56 150 GLU A C 1
ATOM 1196 O O . GLU A 1 150 ? -13.368 -8.869 30.469 1.00 52.56 150 GLU A O 1
ATOM 1201 N N . ILE A 1 151 ? -11.960 -7.932 29.001 1.00 53.03 151 ILE A N 1
ATOM 1202 C CA . ILE A 1 151 ? -10.871 -7.836 29.972 1.00 53.03 151 ILE A CA 1
ATOM 1203 C C . ILE A 1 151 ? -11.261 -6.714 30.926 1.00 53.03 151 ILE A C 1
ATOM 1205 O O . ILE A 1 151 ? -11.270 -5.540 30.551 1.00 53.03 151 ILE A O 1
ATOM 1209 N N . ASP A 1 152 ? -11.613 -7.137 32.137 1.00 44.78 152 ASP A N 1
ATOM 1210 C CA . ASP A 1 152 ? -12.016 -6.324 33.271 1.00 44.78 152 ASP A CA 1
ATOM 1211 C C . ASP A 1 152 ? -11.162 -5.061 33.445 1.00 44.78 152 ASP A C 1
ATOM 1213 O O . ASP A 1 152 ? -9.947 -5.015 33.232 1.00 44.78 152 ASP A O 1
ATOM 1217 N N . ASP A 1 153 ? -11.855 -4.037 33.917 1.00 48.94 153 ASP A N 1
ATOM 1218 C CA . ASP A 1 153 ? -11.551 -2.611 33.934 1.00 48.94 153 ASP A CA 1
ATOM 1219 C C . ASP A 1 153 ? -10.382 -2.170 34.859 1.00 48.94 153 ASP A C 1
ATOM 1221 O O . ASP A 1 153 ? -10.403 -1.080 35.438 1.00 48.94 153 ASP A O 1
ATOM 1225 N N . VAL A 1 154 ? -9.358 -3.012 35.056 1.00 46.09 154 VAL A N 1
ATOM 1226 C CA . VAL A 1 154 ? -8.437 -2.933 36.213 1.00 46.09 154 VAL A CA 1
ATOM 1227 C C . VAL A 1 154 ? -7.036 -2.380 35.894 1.00 46.09 154 VAL A C 1
ATOM 1229 O O . VAL A 1 154 ? -6.290 -2.039 36.809 1.00 46.09 154 VAL A O 1
ATOM 1232 N N . THR A 1 155 ? -6.667 -2.155 34.631 1.00 44.69 155 THR A N 1
ATOM 1233 C CA . THR A 1 155 ? -5.349 -1.573 34.263 1.00 44.69 155 THR A CA 1
ATOM 1234 C C . THR A 1 155 ? -5.426 -0.143 33.715 1.00 44.69 155 THR A C 1
ATOM 1236 O O . THR A 1 155 ? -4.716 0.221 32.781 1.00 44.69 155 THR A O 1
ATOM 1239 N N . ARG A 1 156 ? -6.264 0.716 34.313 1.00 49.88 156 ARG A N 1
ATOM 1240 C CA . ARG A 1 156 ? -6.337 2.163 34.000 1.00 49.88 156 ARG A CA 1
ATOM 1241 C C . ARG A 1 156 ? -5.297 3.030 34.729 1.00 49.88 156 ARG A C 1
ATOM 1243 O O . ARG A 1 156 ? -5.601 4.151 35.126 1.00 49.88 156 ARG A O 1
ATOM 1250 N N . THR A 1 157 ? -4.066 2.567 34.909 1.00 48.12 157 THR A N 1
ATOM 1251 C CA . THR A 1 157 ? -3.027 3.405 35.533 1.00 48.12 157 THR A CA 1
ATOM 1252 C C . THR A 1 157 ? -1.639 3.073 35.007 1.00 48.12 157 THR A C 1
ATOM 1254 O O . THR A 1 157 ? -0.886 2.329 35.622 1.00 48.12 157 THR A O 1
ATOM 1257 N N . CYS A 1 158 ? -1.274 3.687 33.883 1.00 43.09 158 CYS A N 1
ATOM 1258 C CA . CYS A 1 158 ? 0.111 4.010 33.543 1.00 43.09 158 CYS A CA 1
ATOM 1259 C C . CYS A 1 158 ? 0.110 5.404 32.902 1.00 43.09 158 CYS A C 1
ATOM 1261 O O . CYS A 1 158 ? -0.784 5.719 32.120 1.00 43.09 158 CYS A O 1
ATOM 1263 N N . ALA A 1 159 ? 1.048 6.249 33.328 1.00 39.09 159 ALA A N 1
ATOM 1264 C CA . ALA A 1 159 ? 1.106 7.677 33.039 1.00 39.09 159 ALA A CA 1
ATOM 1265 C C . ALA A 1 159 ? 0.949 7.994 31.542 1.00 39.09 159 ALA A C 1
ATOM 1267 O O . ALA A 1 159 ? 1.569 7.364 30.689 1.00 39.09 159 ALA A O 1
ATOM 1268 N N . SER A 1 160 ? 0.098 8.977 31.258 1.00 44.25 160 SER A N 1
ATOM 1269 C CA . SER A 1 160 ? -0.222 9.473 29.926 1.00 44.25 160 SER A CA 1
ATOM 1270 C C . SER A 1 160 ? 0.978 10.188 29.305 1.00 44.25 160 SER A C 1
ATOM 1272 O O . SER A 1 160 ? 1.124 11.402 29.450 1.00 44.25 160 SER A O 1
ATOM 1274 N N . ASP A 1 161 ? 1.802 9.446 28.576 1.00 49.69 161 ASP A N 1
ATOM 1275 C CA . ASP A 1 161 ? 2.399 10.010 27.373 1.00 49.69 161 ASP A CA 1
ATOM 1276 C C . ASP A 1 161 ? 1.256 10.228 26.375 1.00 49.69 161 ASP A C 1
ATOM 1278 O O . ASP A 1 161 ? 0.468 9.317 26.115 1.00 49.69 161 ASP A O 1
ATOM 1282 N N . GLU A 1 162 ? 1.157 11.431 25.809 1.00 55.31 162 GLU A N 1
ATOM 1283 C CA . GLU A 1 162 ? 0.080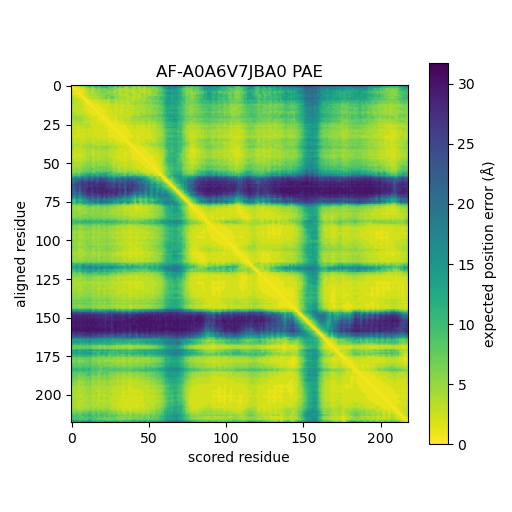 11.871 24.897 1.00 55.31 162 GLU A CA 1
ATOM 1284 C C . GLU A 1 162 ? -0.076 10.975 23.642 1.00 55.31 162 GLU A C 1
ATOM 1286 O O . GLU A 1 162 ? -1.042 11.088 22.893 1.00 55.31 162 GLU A O 1
ATOM 1291 N N . HIS A 1 163 ? 0.856 10.038 23.438 1.00 58.75 163 HIS A N 1
ATOM 1292 C CA . HIS A 1 163 ? 0.958 9.156 22.279 1.00 58.75 163 HIS A CA 1
ATOM 1293 C C . HIS A 1 163 ? 0.700 7.667 22.576 1.00 58.75 163 HIS A C 1
ATOM 1295 O O . HIS A 1 163 ? 0.683 6.865 21.641 1.00 58.75 163 HIS A O 1
ATOM 1301 N N . VAL A 1 164 ? 0.501 7.260 23.836 1.00 69.25 164 VAL A N 1
ATOM 1302 C CA . VAL A 1 164 ? 0.305 5.840 24.180 1.00 69.25 164 VAL A CA 1
ATOM 1303 C C . VAL A 1 164 ? -1.186 5.524 24.261 1.00 69.25 164 VAL A C 1
ATOM 1305 O O . VAL A 1 164 ? -1.900 5.989 25.149 1.00 69.25 164 VAL A O 1
ATOM 1308 N N . ARG A 1 165 ? -1.673 4.718 23.311 1.00 82.94 165 ARG A N 1
ATOM 1309 C CA . ARG A 1 165 ? -3.059 4.231 23.310 1.00 82.94 165 ARG A CA 1
ATOM 1310 C C . ARG A 1 165 ? -3.301 3.282 24.495 1.00 82.94 165 ARG A C 1
ATOM 1312 O O . ARG A 1 165 ? -2.394 2.529 24.852 1.00 82.94 165 ARG A O 1
ATOM 1319 N N . PRO A 1 166 ? -4.508 3.279 25.093 1.00 82.94 166 PRO A N 1
ATOM 1320 C CA . PRO A 1 166 ? -4.803 2.418 26.232 1.00 82.94 166 PRO A CA 1
ATOM 1321 C C . PRO A 1 166 ? -4.744 0.930 25.860 1.00 82.94 166 PRO A C 1
ATOM 1323 O O . PRO A 1 166 ? -4.914 0.546 24.698 1.00 82.94 166 PRO A O 1
ATOM 1326 N N . ALA A 1 167 ? -4.538 0.077 26.867 1.00 79.56 167 ALA A N 1
ATOM 1327 C CA . ALA A 1 167 ? -4.624 -1.369 26.693 1.00 79.56 167 ALA A CA 1
ATOM 1328 C C . ALA A 1 167 ? -5.999 -1.753 26.120 1.00 79.56 167 ALA A C 1
ATOM 1330 O O . ALA A 1 167 ? -7.028 -1.227 26.539 1.00 79.56 167 ALA A O 1
ATOM 1331 N N . GLY A 1 168 ? -6.009 -2.644 25.129 1.00 83.31 168 GLY A N 1
ATOM 1332 C CA . GLY A 1 168 ? -7.234 -3.052 24.444 1.00 83.31 168 GLY A CA 1
ATOM 1333 C C . GLY A 1 168 ? -7.753 -2.069 23.388 1.00 83.31 168 GLY A C 1
ATOM 1334 O O . GLY A 1 168 ? -8.822 -2.317 22.846 1.00 83.31 168 GLY A O 1
ATOM 1335 N N . TYR A 1 169 ? -7.026 -0.997 23.051 1.00 89.25 169 TYR A N 1
ATOM 1336 C CA . TYR A 1 169 ? -7.414 -0.085 21.963 1.00 89.25 169 TYR A CA 1
ATOM 1337 C C . TYR A 1 169 ? -7.340 -0.740 20.570 1.00 89.25 169 TYR A C 1
ATOM 1339 O O . TYR A 1 169 ? -8.203 -0.519 19.716 1.00 89.25 169 TYR A O 1
ATOM 1347 N N . TYR A 1 170 ? -6.329 -1.586 20.358 1.00 92.19 170 TYR A N 1
ATOM 1348 C CA . TYR A 1 170 ? -6.119 -2.346 19.125 1.00 92.19 170 TYR A CA 1
ATOM 1349 C C . TYR A 1 170 ? -6.504 -3.819 19.301 1.00 92.19 170 TYR A C 1
ATOM 1351 O O . TYR A 1 170 ? -6.442 -4.364 20.405 1.00 92.19 170 TYR A O 1
ATOM 1359 N N . VAL A 1 171 ? -6.892 -4.467 18.206 1.00 91.69 171 VAL A N 1
ATOM 1360 C CA . VAL A 1 171 ? -7.117 -5.911 18.125 1.00 91.69 171 VAL A CA 1
ATOM 1361 C C . VAL A 1 171 ? -5.767 -6.616 18.157 1.00 91.69 171 VAL A C 1
ATOM 1363 O O . VAL A 1 171 ? -4.919 -6.378 17.303 1.00 91.69 171 VAL A O 1
ATOM 1366 N N . THR A 1 172 ? -5.573 -7.511 19.121 1.00 84.81 172 THR A N 1
ATOM 1367 C CA . THR A 1 172 ? -4.358 -8.322 19.236 1.00 84.81 172 THR A CA 1
ATOM 1368 C C . THR A 1 172 ? -4.737 -9.792 19.249 1.00 84.81 172 THR A C 1
ATOM 1370 O O . THR A 1 172 ? -5.421 -10.238 20.166 1.00 84.81 172 THR A O 1
ATOM 1373 N N . ARG A 1 173 ? -4.296 -10.554 18.243 1.00 84.75 173 ARG A N 1
ATOM 1374 C CA . ARG A 1 173 ? -4.503 -12.007 18.174 1.00 84.75 173 ARG A CA 1
ATOM 1375 C C . ARG A 1 173 ? -3.234 -12.714 17.742 1.00 84.75 173 ARG A C 1
ATOM 1377 O O . ARG A 1 173 ? -2.612 -12.344 16.751 1.00 84.75 173 ARG A O 1
ATOM 1384 N N . ASN A 1 174 ? -2.895 -13.786 18.450 1.00 82.94 174 ASN A N 1
ATOM 1385 C CA . ASN A 1 174 ? -1.722 -14.606 18.149 1.00 82.94 174 ASN A CA 1
ATOM 1386 C C . ASN A 1 174 ? -1.847 -15.356 16.812 1.00 82.94 174 ASN A C 1
ATOM 1388 O O . ASN A 1 174 ? -0.835 -15.736 16.234 1.00 82.94 174 ASN A O 1
ATOM 1392 N N . SER A 1 175 ? -3.073 -15.580 16.335 1.00 87.06 175 SER A N 1
ATOM 1393 C CA . SER A 1 175 ? -3.375 -16.244 15.063 1.00 87.06 175 SER A CA 1
ATOM 1394 C C . SER A 1 175 ? -3.438 -15.291 13.865 1.00 87.06 175 SER A C 1
ATOM 1396 O O . SER A 1 175 ? -3.653 -15.755 12.750 1.00 87.06 175 SER A O 1
ATOM 1398 N N . GLY A 1 176 ? -3.246 -13.985 14.075 1.00 90.88 176 GLY A N 1
ATOM 1399 C CA . GLY A 1 176 ? -3.411 -12.963 13.046 1.00 90.88 176 GLY A CA 1
ATOM 1400 C C . GLY A 1 176 ? -4.822 -12.371 12.984 1.00 90.88 176 GLY A C 1
ATOM 1401 O O . GLY A 1 176 ? -5.731 -12.723 13.740 1.00 90.88 176 GLY A O 1
ATOM 1402 N N . LEU A 1 177 ? -4.985 -11.407 12.087 1.00 93.31 177 LEU A N 1
ATOM 1403 C CA . LEU A 1 177 ? -6.201 -10.647 11.859 1.00 93.31 177 LEU A CA 1
ATOM 1404 C C . LEU A 1 177 ? -7.082 -11.377 10.852 1.00 93.31 177 LEU A C 1
ATOM 1406 O O . LEU A 1 177 ? -6.683 -11.635 9.717 1.00 93.31 177 LEU A O 1
ATOM 1410 N N . PHE A 1 178 ? -8.314 -11.643 11.270 1.00 95.00 178 PHE A N 1
ATOM 1411 C CA . PHE A 1 178 ? -9.369 -12.200 10.433 1.00 95.00 178 PHE A CA 1
ATOM 1412 C C . PHE A 1 178 ? -10.492 -11.176 10.333 1.00 95.00 178 PHE A C 1
ATOM 1414 O O . PHE A 1 178 ? -10.810 -10.575 11.359 1.00 95.00 178 PHE A O 1
ATOM 1421 N N . PRO A 1 179 ? -11.110 -10.962 9.161 1.00 95.56 179 PRO A N 1
ATOM 1422 C CA . PRO A 1 179 ? -12.267 -10.082 9.051 1.00 95.56 179 PRO A CA 1
ATOM 1423 C C . PRO A 1 179 ? -13.387 -10.479 10.022 1.00 95.56 179 PRO A C 1
ATOM 1425 O O . PRO A 1 179 ? -13.666 -11.666 10.207 1.00 95.56 179 PRO A O 1
ATOM 1428 N N . ALA A 1 180 ? -14.031 -9.490 10.642 1.00 94.81 180 ALA A N 1
ATOM 1429 C CA . ALA A 1 180 ? -15.159 -9.721 11.535 1.00 94.81 180 ALA A CA 1
ATOM 1430 C C . ALA A 1 180 ? -16.366 -10.287 10.757 1.00 94.81 180 ALA A C 1
ATOM 1432 O O . ALA A 1 180 ? -16.684 -9.787 9.672 1.00 94.81 180 ALA A O 1
ATOM 1433 N N . PRO A 1 181 ? -17.082 -11.293 11.293 1.00 94.56 181 PRO A N 1
ATOM 1434 C CA . PRO A 1 181 ? -18.329 -11.769 10.708 1.00 94.56 181 PRO A CA 1
ATOM 1435 C C . PRO A 1 181 ? -19.449 -10.754 10.984 1.00 94.56 181 PRO A C 1
ATOM 1437 O O . PRO A 1 181 ? -20.124 -10.812 12.010 1.00 94.56 181 PRO A O 1
ATOM 1440 N N . LEU A 1 182 ? -19.628 -9.800 10.071 1.00 94.94 182 LEU A N 1
ATOM 1441 C CA . LEU A 1 182 ? -20.658 -8.765 10.170 1.00 94.94 182 LEU A CA 1
ATOM 1442 C C . LEU A 1 182 ? -21.961 -9.212 9.481 1.00 94.94 182 LEU A C 1
ATOM 1444 O O . LEU A 1 182 ? -21.901 -9.907 8.457 1.00 94.94 182 LEU A O 1
ATOM 1448 N N . PRO A 1 183 ? -23.143 -8.818 9.995 1.00 96.19 183 PRO A N 1
ATOM 1449 C CA . PRO A 1 183 ? -24.408 -9.074 9.316 1.00 96.19 183 PRO A CA 1
ATOM 1450 C C . PRO A 1 183 ? -24.409 -8.467 7.906 1.00 96.19 183 PRO A C 1
ATOM 1452 O O . PRO A 1 183 ? -23.989 -7.327 7.706 1.00 96.19 183 PRO A O 1
ATOM 1455 N N . GLN A 1 184 ? -24.879 -9.233 6.919 1.00 94.25 184 GLN A N 1
ATOM 1456 C CA . GLN A 1 184 ? -25.002 -8.744 5.542 1.00 94.25 184 GLN A CA 1
ATOM 1457 C C . GLN A 1 184 ? -25.952 -7.541 5.487 1.00 94.25 184 GLN A C 1
ATOM 1459 O O . GLN A 1 184 ? -26.916 -7.476 6.247 1.00 94.25 184 GLN A O 1
ATOM 1464 N N . ASP A 1 185 ? -25.649 -6.594 4.599 1.00 93.56 185 ASP A N 1
ATOM 1465 C CA . ASP A 1 185 ? -26.427 -5.370 4.362 1.00 93.56 185 ASP A CA 1
ATOM 1466 C C . ASP A 1 185 ? -26.606 -4.439 5.582 1.00 93.56 185 ASP A C 1
ATOM 1468 O O . ASP A 1 185 ? -27.429 -3.524 5.550 1.00 93.56 185 ASP A O 1
ATOM 1472 N N . SER A 1 186 ? -25.824 -4.626 6.652 1.00 96.44 186 SER A N 1
ATOM 1473 C CA . SER A 1 186 ? -25.837 -3.736 7.816 1.00 96.44 186 SER A CA 1
ATOM 1474 C C . SER A 1 186 ? -24.977 -2.484 7.607 1.00 96.44 186 SER A C 1
ATOM 1476 O O . SER A 1 186 ? -24.049 -2.462 6.791 1.00 96.44 186 SER A O 1
ATOM 1478 N N . GLU A 1 187 ? -25.249 -1.427 8.375 1.00 96.12 187 GLU A N 1
ATOM 1479 C CA . GLU A 1 187 ? -24.433 -0.205 8.356 1.00 96.12 187 GLU A CA 1
ATOM 1480 C C . GLU A 1 187 ? -22.985 -0.480 8.791 1.00 96.12 187 GLU A C 1
ATOM 1482 O O . GLU A 1 187 ? -22.042 0.085 8.232 1.00 96.12 187 GLU A O 1
ATOM 1487 N N . GLU A 1 188 ? -22.782 -1.403 9.733 1.00 94.31 188 GLU A N 1
ATOM 1488 C CA . GLU A 1 188 ? -21.458 -1.841 10.180 1.00 94.31 188 GLU A CA 1
ATOM 1489 C C . GLU A 1 188 ? -20.703 -2.547 9.052 1.00 94.31 188 GLU A C 1
ATOM 1491 O O . GLU A 1 188 ? -19.526 -2.256 8.832 1.00 94.31 188 GLU A O 1
ATOM 1496 N N . CYS A 1 189 ? -21.380 -3.420 8.296 1.00 96.25 189 CYS A N 1
ATOM 1497 C CA . CYS A 1 189 ? -20.810 -4.082 7.126 1.00 96.25 189 CYS A CA 1
ATOM 1498 C C . CYS A 1 189 ? -20.431 -3.062 6.044 1.00 96.25 189 CYS A C 1
ATOM 1500 O O . CYS A 1 189 ? -19.296 -3.056 5.565 1.00 96.25 189 CYS A O 1
ATOM 1502 N N . ASN A 1 190 ? -21.323 -2.117 5.729 1.00 96.25 190 ASN A N 1
ATOM 1503 C CA . ASN A 1 190 ? -21.048 -1.041 4.773 1.00 96.25 190 ASN A CA 1
ATOM 1504 C C . ASN A 1 190 ? -19.849 -0.180 5.194 1.00 96.25 190 ASN A C 1
ATOM 1506 O O . ASN A 1 190 ? -19.017 0.195 4.361 1.00 96.25 190 ASN A O 1
ATOM 1510 N N . ARG A 1 191 ? -19.732 0.123 6.491 1.00 96.00 191 ARG A N 1
ATOM 1511 C CA . ARG A 1 191 ? -18.588 0.844 7.056 1.00 96.00 191 ARG A CA 1
ATOM 1512 C C . ARG A 1 191 ? -17.301 0.026 6.944 1.00 96.00 191 ARG A C 1
ATOM 1514 O O . ARG A 1 191 ? -16.291 0.560 6.491 1.00 96.00 191 ARG A O 1
ATOM 1521 N N . ALA A 1 192 ? -17.338 -1.260 7.287 1.00 96.44 192 ALA A N 1
ATOM 1522 C CA . ALA A 1 192 ? -16.182 -2.143 7.183 1.00 96.44 192 ALA A CA 1
ATOM 1523 C C . ALA A 1 192 ? -15.699 -2.292 5.735 1.00 96.44 192 ALA A C 1
ATOM 1525 O O . ALA A 1 192 ? -14.502 -2.198 5.478 1.00 96.44 192 ALA A O 1
ATOM 1526 N N . VAL A 1 193 ? -16.613 -2.424 4.769 1.00 96.50 193 VAL A N 1
ATOM 1527 C CA . VAL A 1 193 ? -16.283 -2.480 3.335 1.00 96.50 193 VAL A CA 1
ATOM 1528 C C . VAL A 1 193 ? -15.519 -1.231 2.884 1.00 96.50 193 VAL A C 1
ATOM 1530 O O . VAL A 1 193 ? -14.542 -1.351 2.143 1.00 96.50 193 VAL A O 1
ATOM 1533 N N . ARG A 1 194 ? -15.904 -0.034 3.352 1.00 96.56 194 ARG A N 1
ATOM 1534 C CA . ARG A 1 194 ? -15.171 1.211 3.043 1.00 96.56 194 ARG A CA 1
ATOM 1535 C C . ARG A 1 194 ? -13.739 1.171 3.577 1.00 96.56 194 ARG A C 1
ATOM 1537 O O . ARG A 1 194 ? -12.813 1.499 2.835 1.00 96.56 194 ARG A O 1
ATOM 1544 N N . TYR A 1 195 ? -13.547 0.713 4.813 1.00 97.81 195 TYR A N 1
ATOM 1545 C CA . TYR A 1 195 ? -12.213 0.574 5.397 1.00 97.81 195 TYR A CA 1
ATOM 1546 C C . TYR A 1 195 ? -11.381 -0.524 4.733 1.00 97.81 195 TYR A C 1
ATOM 1548 O O . TYR A 1 195 ? -10.193 -0.317 4.513 1.00 97.81 195 TYR A O 1
ATOM 1556 N N . PHE A 1 196 ? -11.972 -1.656 4.340 1.00 97.56 196 PHE A N 1
ATOM 1557 C CA . PHE A 1 196 ? -11.263 -2.694 3.585 1.00 97.56 196 PHE A CA 1
ATOM 1558 C C . PHE A 1 196 ? -10.851 -2.214 2.192 1.00 97.56 196 PHE A C 1
ATOM 1560 O O . PHE A 1 196 ? -9.750 -2.524 1.731 1.00 97.56 196 PHE A O 1
ATOM 1567 N N . TRP A 1 197 ? -11.689 -1.410 1.532 1.00 97.50 197 TRP A N 1
ATOM 1568 C CA . TRP A 1 197 ? -11.307 -0.754 0.286 1.00 97.50 197 TRP A CA 1
ATOM 1569 C C . TRP A 1 197 ? -10.113 0.183 0.500 1.00 97.50 197 TRP A C 1
ATOM 1571 O O . TRP A 1 197 ? -9.126 0.103 -0.236 1.00 97.50 197 TRP A O 1
ATOM 1581 N N . PHE A 1 198 ? -10.161 1.020 1.542 1.00 98.06 198 PHE A N 1
ATOM 1582 C CA . PHE A 1 198 ? -9.047 1.896 1.902 1.00 98.06 198 PHE A CA 1
ATOM 1583 C C . PHE A 1 198 ? -7.777 1.103 2.246 1.00 98.06 198 PHE A C 1
ATOM 1585 O O . PHE A 1 198 ? -6.717 1.427 1.715 1.00 98.06 198 PHE A O 1
ATOM 1592 N N . LEU A 1 199 ? -7.878 0.031 3.037 1.00 97.75 199 LEU A N 1
ATOM 1593 C CA . LEU A 1 199 ? -6.775 -0.881 3.348 1.00 97.75 199 LEU A CA 1
ATOM 1594 C C . LEU A 1 199 ? -6.136 -1.425 2.064 1.00 97.75 199 LEU A C 1
ATOM 1596 O O . LEU A 1 199 ? -4.915 -1.426 1.942 1.00 97.75 199 LEU A O 1
ATOM 1600 N N . GLY A 1 200 ? -6.939 -1.831 1.077 1.00 96.81 200 GLY A N 1
ATOM 1601 C CA . GLY A 1 200 ? -6.438 -2.285 -0.220 1.00 96.81 200 GLY A CA 1
ATOM 1602 C C . GLY A 1 200 ? -5.641 -1.205 -0.961 1.00 96.81 200 GLY A C 1
ATOM 1603 O O . GLY A 1 200 ? -4.541 -1.469 -1.448 1.00 96.81 200 GLY A O 1
ATOM 1604 N N . VAL A 1 201 ? -6.154 0.029 -1.007 1.00 97.50 201 VAL A N 1
ATOM 1605 C CA . VAL A 1 201 ? -5.456 1.178 -1.617 1.00 97.50 201 VAL A CA 1
ATOM 1606 C C . VAL A 1 201 ? -4.161 1.502 -0.868 1.00 97.50 201 VAL A C 1
ATOM 1608 O O . VAL A 1 201 ? -3.119 1.727 -1.488 1.00 97.50 201 VAL A O 1
ATOM 1611 N N . PHE A 1 202 ? -4.217 1.491 0.460 1.00 97.94 202 PHE A N 1
ATOM 1612 C CA . PHE A 1 202 ? -3.089 1.719 1.350 1.00 97.94 202 PHE A CA 1
ATOM 1613 C C . PHE A 1 202 ? -1.980 0.680 1.130 1.00 97.94 202 PHE A C 1
ATOM 1615 O O . PHE A 1 202 ? -0.845 1.053 0.831 1.00 97.94 202 PHE A O 1
ATOM 1622 N N . LEU A 1 203 ? -2.309 -0.616 1.170 1.00 96.75 203 LEU A N 1
ATOM 1623 C CA . LEU A 1 203 ? -1.363 -1.706 0.919 1.00 96.75 203 LEU A CA 1
ATOM 1624 C C . LEU A 1 203 ? -0.790 -1.645 -0.500 1.00 96.75 203 LEU A C 1
ATOM 1626 O O . LEU A 1 203 ? 0.412 -1.827 -0.691 1.00 96.75 203 LEU A O 1
ATOM 1630 N N . ALA A 1 204 ? -1.614 -1.324 -1.501 1.00 95.31 204 ALA A N 1
ATOM 1631 C CA . ALA A 1 204 ? -1.139 -1.137 -2.868 1.00 95.31 204 ALA A CA 1
ATOM 1632 C C . ALA A 1 204 ? -0.112 0.001 -2.960 1.00 95.31 204 ALA A C 1
ATOM 1634 O O . ALA A 1 204 ? 0.887 -0.131 -3.671 1.00 95.31 204 ALA A O 1
ATOM 1635 N N . LYS A 1 205 ? -0.319 1.103 -2.226 1.00 96.06 205 LYS A N 1
ATOM 1636 C CA .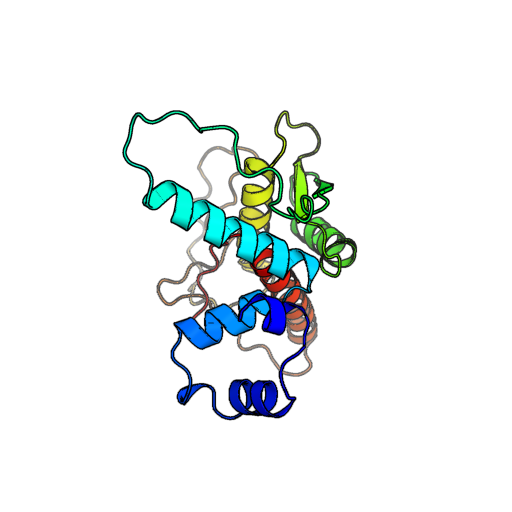 LYS A 1 205 ? 0.629 2.220 -2.185 1.00 96.06 205 LYS A CA 1
ATOM 1637 C C . LYS A 1 205 ? 1.920 1.858 -1.445 1.00 96.06 205 LYS A C 1
ATOM 1639 O O . LYS A 1 205 ? 2.997 2.149 -1.961 1.00 96.06 205 LYS A O 1
ATOM 1644 N N . VAL A 1 206 ? 1.820 1.170 -0.306 1.00 95.50 206 VAL A N 1
ATOM 1645 C CA . VAL A 1 206 ? 2.962 0.615 0.447 1.00 95.50 206 VAL A CA 1
ATOM 1646 C C . VAL A 1 206 ? 3.824 -0.272 -0.459 1.00 95.50 206 VAL A C 1
ATOM 1648 O O . VAL A 1 206 ? 5.030 -0.052 -0.571 1.00 95.50 206 VAL A O 1
ATOM 1651 N N . LEU A 1 207 ? 3.203 -1.212 -1.180 1.00 93.50 207 LEU A N 1
ATOM 1652 C CA . LEU A 1 207 ? 3.891 -2.102 -2.121 1.00 93.50 207 LEU A CA 1
ATOM 1653 C C . LEU A 1 207 ? 4.531 -1.335 -3.282 1.00 93.50 207 LEU A C 1
ATOM 1655 O O . LEU A 1 207 ? 5.680 -1.585 -3.642 1.00 93.50 207 LEU A O 1
ATOM 1659 N N . GLN A 1 208 ? 3.803 -0.380 -3.860 1.00 93.56 208 GLN A N 1
ATOM 1660 C CA . GLN A 1 208 ? 4.276 0.435 -4.976 1.00 93.56 208 GLN A CA 1
ATOM 1661 C C . GLN A 1 208 ? 5.496 1.297 -4.609 1.00 93.56 208 GLN A C 1
ATOM 1663 O O . GLN A 1 208 ? 6.373 1.503 -5.452 1.00 93.56 208 GLN A O 1
ATOM 1668 N N . ASP A 1 209 ? 5.557 1.796 -3.374 1.00 93.56 209 ASP A N 1
ATOM 1669 C CA . ASP A 1 209 ? 6.685 2.575 -2.851 1.00 93.56 209 ASP A CA 1
ATOM 1670 C C . ASP A 1 209 ? 7.762 1.687 -2.197 1.00 93.56 209 ASP A C 1
ATOM 1672 O O . ASP A 1 209 ? 8.704 2.199 -1.587 1.00 93.56 209 ASP A O 1
ATOM 1676 N N . ASN A 1 210 ? 7.653 0.361 -2.365 1.00 91.62 210 ASN A N 1
ATOM 1677 C CA . ASN A 1 210 ? 8.571 -0.648 -1.838 1.00 91.62 210 ASN A CA 1
ATOM 1678 C C . ASN A 1 210 ? 8.821 -0.471 -0.330 1.00 91.62 210 ASN A C 1
ATOM 1680 O O . ASN A 1 210 ? 9.962 -0.435 0.142 1.00 91.62 210 ASN A O 1
ATOM 1684 N N . ARG A 1 211 ? 7.729 -0.285 0.415 1.00 92.88 211 ARG A N 1
ATOM 1685 C CA . ARG A 1 211 ? 7.709 -0.161 1.871 1.00 92.88 211 ARG A CA 1
ATOM 1686 C C . ARG A 1 211 ? 7.223 -1.462 2.497 1.00 92.88 211 ARG A C 1
ATOM 1688 O O . ARG A 1 211 ? 6.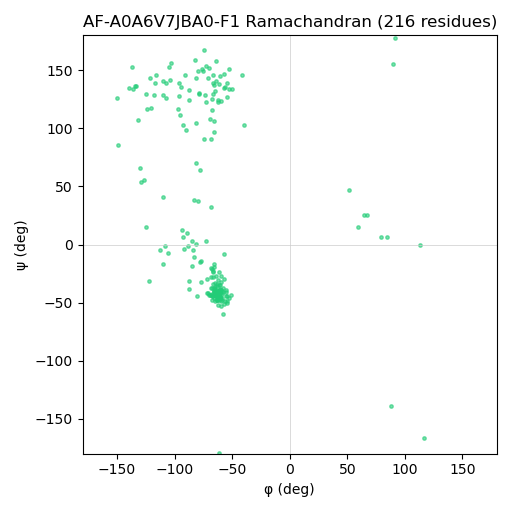515 -2.243 1.867 1.00 92.88 211 ARG A O 1
ATOM 1695 N N . LEU A 1 212 ? 7.612 -1.668 3.748 1.00 90.00 212 LEU A N 1
ATOM 1696 C CA . LEU A 1 212 ? 7.072 -2.727 4.588 1.00 90.00 212 LEU A CA 1
ATOM 1697 C C . LEU A 1 212 ? 6.109 -2.097 5.582 1.00 90.00 212 LEU A C 1
ATOM 1699 O O . LEU A 1 212 ? 6.359 -0.999 6.079 1.00 90.00 212 LEU A O 1
ATOM 1703 N N . VAL A 1 213 ? 5.021 -2.802 5.849 1.00 92.94 213 VAL A N 1
ATOM 1704 C CA . VAL A 1 213 ? 4.066 -2.438 6.883 1.00 92.94 213 VAL A CA 1
ATOM 1705 C C . VAL A 1 213 ? 3.745 -3.689 7.679 1.00 92.94 213 VAL A C 1
ATOM 1707 O O . VAL A 1 213 ? 3.593 -4.763 7.096 1.00 92.94 213 VAL A O 1
ATOM 1710 N N . ASP A 1 214 ? 3.702 -3.549 8.997 1.00 87.94 214 ASP A N 1
ATOM 1711 C CA . ASP A 1 214 ? 3.396 -4.660 9.885 1.00 87.94 214 ASP A CA 1
ATOM 1712 C C . ASP A 1 214 ? 1.886 -4.714 10.111 1.00 87.94 214 ASP A C 1
ATOM 1714 O O . ASP A 1 214 ? 1.311 -3.922 10.859 1.00 87.94 214 ASP A O 1
ATOM 1718 N N . LEU A 1 215 ? 1.234 -5.600 9.365 1.00 91.00 215 LEU A N 1
ATOM 1719 C CA . LEU A 1 215 ? -0.178 -5.908 9.511 1.00 91.00 215 LEU A CA 1
ATOM 1720 C C . LEU A 1 215 ? -0.291 -7.438 9.539 1.00 91.00 215 LEU A C 1
ATOM 1722 O O . LEU A 1 215 ? -0.082 -8.063 8.494 1.00 91.00 215 LEU A O 1
ATOM 1726 N N . PRO A 1 216 ? -0.575 -8.055 10.698 1.00 90.94 216 PRO A N 1
ATOM 1727 C CA . PRO A 1 216 ? -0.528 -9.506 10.858 1.00 90.94 216 PRO A CA 1
ATOM 1728 C C . PRO A 1 216 ? -1.775 -10.168 10.258 1.00 90.94 216 PRO A C 1
ATOM 1730 O O . PRO A 1 216 ? -2.587 -10.737 10.976 1.00 90.94 216 PRO A O 1
ATOM 1733 N N . LEU A 1 217 ? -1.962 -10.060 8.942 1.00 89.44 217 LEU A N 1
ATOM 1734 C CA . LEU A 1 217 ? -3.053 -10.709 8.211 1.00 89.44 217 LEU A CA 1
ATOM 1735 C C . LEU A 1 217 ? -2.879 -12.235 8.223 1.00 89.44 217 LEU A C 1
ATOM 1737 O O . LEU A 1 217 ? -1.758 -12.719 8.047 1.00 89.44 217 LEU A O 1
ATOM 1741 N N . SER A 1 218 ? -3.983 -12.970 8.399 1.00 83.50 218 SER A N 1
ATOM 1742 C CA . SER A 1 218 ? -4.028 -14.432 8.233 1.00 83.50 218 SER A CA 1
ATOM 1743 C C . SER A 1 218 ? -4.530 -14.869 6.859 1.00 83.50 218 SER A C 1
ATOM 1745 O O . SER A 1 218 ? -5.230 -14.086 6.179 1.00 83.50 218 SER A O 1
#

Foldseek 3Di:
DLLCLLVVVDDPVVVVCCVVPVVVPPPVRNVSSCLSPVLHNLRSLVVVVVVVVVVVVVPDDPDDDDDPPPPPDDDDDDAAEDEDEAEDDDCLLVRLLVCLVVPLPPSHQYWYDYPPDPDTDDPVVLVSLQVNLQVLQFVVLQFFDAPDPPPDPPPPDDDDPVPDDDPNRGGDDPQFTDGHPDDPPDPSVVSNVVSVVSVVSSVSSCVSNVHDYDHRHD

Secondary structure (DSSP, 8-state):
-HHHHHTT-S-HHHHHHHHH-GGGS-HHHHHHHHHHHSS-HHHHHHHHHHHHHHHHHHHSPTT----S--TT-----PPPEEEEEE--STTHHHHHHHHHHHHTT-SSEEEEEETT-S--SHHHHHHHHHHHHHHTTBGGGT-B--------S----S---TT-PPTTSB---TT-B-B--PPTT-HHHHHHHHHHHHHHHHHHHHHHTT------B-

pLDDT: mean 85.66, std 14.58, range [39.09, 98.06]